Protein AF-0000000087550269 (afdb_homodimer)

Secondary structure (DSSP, 8-state):
--SHHHHHHHHHHHHHT-SSHHHHHHHHHHHEEEEEEEE-SS-EE---TTTIIIIIHHHHHHHHHH-TT-EEEEEEEEEETTTTEEEEEEEEEEE-SSHHHHHHT-EEEEEEEEEEEEEE-TTS-EEEEEEEEE--HHHHHHHHSTTTHHHHHHHHHHHHHHHHHHHHHHHHTTTTTPPPPPP-/--SHHHHHHHHHHHHHT-SSHHHHHHHHHHHEEEEEEEE-SS-EE---TTTIIIIIHHHHHHHHHH-TT-EEEEEEEEEETTTTEEEEEEEEEEE-SSHHHHHHT-EEEEEEEEEEEEEE-TTS-EEEEEEEEE--HHHHHHHHSTTTHHHHHHHHHHHHHHHHHHHHHHHHTTTTTPPPPPP-

InterPro domains:
  IPR057514 SigF-like, NTF2-like domain [PF24840] (1-176)

Foldseek 3Di:
DLDCQVCVVVLVCQQQQNPDLVSNLVSLVVAADQQAWEADPVDIFHGDNRSSPVPVSVVSVVNCQFFVPKDKDWDDWDADPVQGKIKTWMKIAGAGPDPVCRVPAGGDIFIKIKIFGWDQDPVRDIHGRYIYIDGDPLRVVCNVPPDCSSVVVVVVVVVVVVVVVVVVVVVVVVVPPDDDDPDD/DLDCQVCVVVLVCQQQQNPDLVSNLVSLPVAADQQAWEADPVDIFHGDNRSSPVPVSVVSVVNCQFFVPKDKDWDDWDADPVQGKIKTWMKIAGAGPDPVCRVPAGGDIFIKIKIFGWDQDPVRDIHGRYIYIDGDPLRVVCNVPPDCSSVVVVVVVVVVVVVVVVVVVVVVVVVPPDDDDPDD

Organism: Malassezia restricta (strain ATCC 96810 / NBRC 103918 / CBS 7877) (NCBI:txid425264)

pLDDT: mean 92.45, std 9.75, range [42.5, 98.81]

Sequence (368 aa):
MEDPLAEIKGVVEGLVRAKDADAQRDVLQRYFLQGASFDHPMCCVTRTRNSRDAGLLQVYQFLRSVFMDTEIEIHSVAINEEKDHLYVEATQHLRSYIPFVRKYIYDRYARLLVVLFLQKMEDGKYYVKRQQDLYSIQEEAETLLPGGVDDYVVMIKAFVLYLLMLYVAFFQLFGIWRPRKPCPMEDPLAEIKGVVEGLVRAKDADAQRDVLQRYFLQGASFDHPMCCVTRTRNSRDAGLLQVYQFLRSVFMDTEIEIHSVAINEEKDHLYVEATQHLRSYIPFVRKYIYDRYARLLVVLFLQKMEDGKYYVKRQQDLYSIQEEAETLLPGGVDDYVVMIKAFVLYLLMLYVAFFQLFGIWRPRKPCP

Structure (mmCIF, N/CA/C/O backbone):
data_AF-0000000087550269-model_v1
#
loop_
_entity.id
_entity.type
_entity.pdbx_description
1 polymer 'SigF-like NTF2-like domain-containing protein'
#
loop_
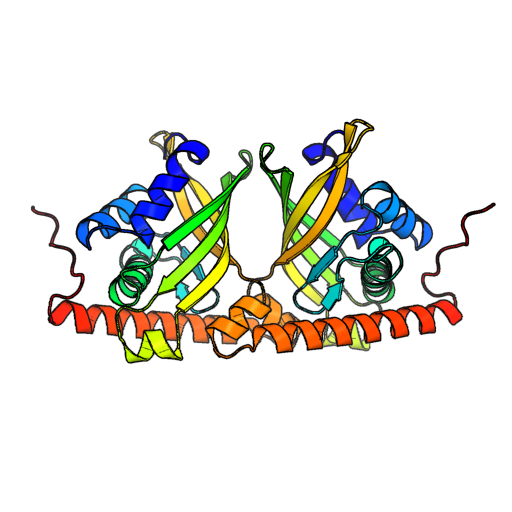_atom_site.group_PDB
_atom_site.id
_atom_site.type_symbol
_atom_site.label_atom_id
_atom_site.label_alt_id
_atom_site.label_comp_id
_atom_site.label_asym_id
_atom_site.label_entity_id
_atom_site.label_seq_id
_atom_site.pdbx_PDB_ins_code
_atom_site.Cartn_x
_atom_site.Cartn_y
_atom_site.Cartn_z
_atom_site.occupancy
_atom_site.B_iso_or_equiv
_atom_site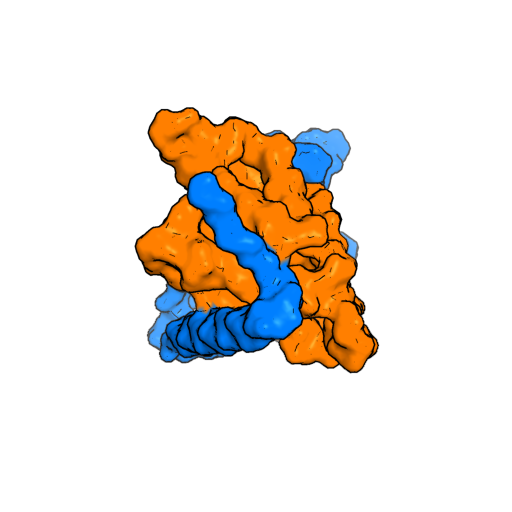.auth_seq_id
_atom_site.auth_comp_id
_atom_site.auth_asym_id
_atom_site.auth_atom_id
_atom_site.pdbx_PDB_model_num
ATOM 1 N N . MET A 1 1 ? 16.547 -15.305 -7.941 1 96.75 1 MET A N 1
ATOM 2 C CA . MET A 1 1 ? 17 -14.227 -8.812 1 96.75 1 MET A CA 1
ATOM 3 C C . MET A 1 1 ? 18.469 -13.883 -8.523 1 96.75 1 MET A C 1
ATOM 5 O O . MET A 1 1 ? 18.859 -13.773 -7.359 1 96.75 1 MET A O 1
ATOM 9 N N . GLU A 1 2 ? 19.219 -13.68 -9.5 1 96 2 GLU A N 1
ATOM 10 C CA . GLU A 1 2 ? 20.578 -13.164 -9.344 1 96 2 GLU A CA 1
ATOM 11 C C . GLU A 1 2 ? 20.562 -11.641 -9.195 1 96 2 GLU A C 1
ATOM 13 O O . GLU A 1 2 ? 21.281 -11.102 -8.344 1 96 2 GLU A O 1
ATOM 18 N N . ASP A 1 3 ? 19.812 -11.031 -9.992 1 96.75 3 ASP A N 1
ATOM 19 C CA . ASP A 1 3 ? 19.578 -9.594 -9.977 1 96.75 3 ASP A CA 1
ATOM 20 C C . ASP A 1 3 ? 18.078 -9.273 -9.938 1 96.75 3 ASP A C 1
ATOM 22 O O . ASP A 1 3 ? 17.453 -9.07 -10.977 1 96.75 3 ASP A O 1
ATOM 26 N N . PRO A 1 4 ? 17.625 -9.117 -8.719 1 97.12 4 PRO A N 1
ATOM 27 C CA . PRO A 1 4 ? 16.172 -8.93 -8.562 1 97.12 4 PRO A CA 1
ATOM 28 C C . PRO A 1 4 ? 15.648 -7.758 -9.383 1 97.12 4 PRO A C 1
ATOM 30 O O . PRO A 1 4 ? 14.578 -7.863 -9.992 1 97.12 4 PRO A O 1
ATOM 33 N N . LEU A 1 5 ? 16.312 -6.645 -9.453 1 96.25 5 LEU A N 1
ATOM 34 C CA . LEU A 1 5 ? 15.844 -5.469 -10.18 1 96.25 5 LEU A CA 1
ATOM 35 C C . LEU A 1 5 ? 15.711 -5.766 -11.664 1 96.25 5 LEU A C 1
ATOM 37 O O . LEU A 1 5 ? 14.75 -5.324 -12.312 1 96.25 5 LEU A O 1
ATOM 41 N N . ALA A 1 6 ? 16.547 -6.523 -12.195 1 96.19 6 ALA A N 1
ATOM 42 C CA . ALA A 1 6 ? 16.562 -6.805 -13.625 1 96.19 6 ALA A CA 1
ATOM 43 C C . ALA A 1 6 ? 15.578 -7.914 -13.984 1 96.19 6 ALA A C 1
ATOM 45 O O . ALA A 1 6 ? 15.008 -7.914 -15.078 1 96.19 6 ALA A O 1
ATOM 46 N N . GLU A 1 7 ? 15.32 -8.797 -13.062 1 97.94 7 GLU A N 1
ATOM 47 C CA . GLU A 1 7 ? 14.594 -10.016 -13.391 1 97.94 7 GLU A CA 1
ATOM 48 C C . GLU A 1 7 ? 13.125 -9.922 -12.984 1 97.94 7 GLU A C 1
ATOM 50 O O . GLU A 1 7 ? 12.289 -10.68 -13.469 1 97.94 7 GLU A O 1
ATOM 55 N N . ILE A 1 8 ? 12.812 -8.969 -12.125 1 98.25 8 ILE A N 1
ATOM 56 C CA . ILE A 1 8 ? 11.508 -8.992 -11.477 1 98.25 8 ILE A CA 1
ATOM 57 C C . ILE A 1 8 ? 10.414 -8.781 -12.523 1 98.25 8 ILE A C 1
ATOM 59 O O . ILE A 1 8 ? 9.32 -9.336 -12.406 1 98.25 8 ILE A O 1
ATOM 63 N N . LYS A 1 9 ? 10.664 -7.961 -13.516 1 97.69 9 LYS A N 1
ATOM 64 C CA . LYS A 1 9 ? 9.641 -7.742 -14.539 1 97.69 9 LYS A CA 1
ATOM 65 C C . LYS A 1 9 ? 9.258 -9.047 -15.219 1 97.69 9 LYS A C 1
ATOM 67 O O . LYS A 1 9 ? 8.07 -9.328 -15.414 1 97.69 9 LYS A O 1
ATOM 72 N N . GLY A 1 10 ? 10.227 -9.82 -15.578 1 97.69 10 GLY A N 1
ATOM 73 C CA . GLY A 1 10 ? 9.969 -11.125 -16.172 1 97.69 10 GLY A CA 1
ATOM 74 C C . GLY A 1 10 ? 9.234 -12.07 -15.242 1 97.69 10 GLY A C 1
ATOM 75 O O . GLY A 1 10 ? 8.359 -12.82 -15.68 1 97.69 10 GLY A O 1
ATOM 76 N N . VAL A 1 11 ? 9.586 -12.031 -13.961 1 98.31 11 VAL A N 1
ATOM 77 C CA . VAL A 1 11 ? 8.945 -12.883 -12.969 1 98.31 11 VAL A CA 1
ATOM 78 C C . VAL A 1 11 ? 7.461 -12.531 -12.867 1 98.31 11 VAL A C 1
ATOM 80 O O . VAL A 1 11 ? 6.605 -13.414 -12.883 1 98.31 11 VAL A O 1
ATOM 83 N N . VAL A 1 12 ? 7.184 -11.227 -12.758 1 98 12 VAL A N 1
ATOM 84 C CA . VAL A 1 12 ? 5.809 -10.758 -12.648 1 98 12 VAL A CA 1
ATOM 85 C C . VAL A 1 12 ? 5.012 -11.188 -13.883 1 98 12 VAL A C 1
ATOM 87 O O . VAL A 1 12 ? 3.918 -11.742 -13.758 1 98 12 VAL A O 1
ATOM 90 N N . GLU A 1 13 ? 5.543 -10.984 -15.039 1 96.75 13 GLU A N 1
ATOM 91 C CA . GLU A 1 13 ? 4.855 -11.352 -16.281 1 96.75 13 GLU A CA 1
ATOM 92 C C . GLU A 1 13 ? 4.672 -12.867 -16.375 1 96.75 13 GLU A C 1
ATOM 94 O O . GLU A 1 13 ? 3.641 -13.344 -16.844 1 96.75 13 GLU A O 1
ATOM 99 N N . GLY A 1 14 ? 5.668 -13.594 -15.953 1 97 14 GLY A N 1
ATOM 100 C CA . GLY A 1 14 ? 5.609 -15.047 -15.992 1 97 14 GLY A CA 1
ATOM 101 C C . GLY A 1 14 ? 4.543 -15.625 -15.078 1 97 14 GLY A C 1
ATOM 102 O O . GLY A 1 14 ? 4.09 -16.75 -15.289 1 97 14 GLY A O 1
ATOM 103 N N . LEU A 1 15 ? 4.148 -14.867 -14.07 1 97.31 15 LEU A N 1
ATOM 104 C CA . LEU A 1 15 ? 3.119 -15.336 -13.148 1 97.31 15 LEU A CA 1
ATOM 105 C C . LEU A 1 15 ? 1.739 -14.852 -13.586 1 97.31 15 LEU A C 1
ATOM 107 O O . LEU A 1 15 ? 0.796 -15.641 -13.656 1 97.31 15 LEU A O 1
ATOM 111 N N . VAL A 1 16 ? 1.616 -13.586 -13.938 1 95.94 16 VAL A N 1
ATOM 112 C CA . VAL A 1 16 ? 0.316 -12.961 -14.141 1 95.94 16 VAL A CA 1
ATOM 113 C C . VAL A 1 16 ? -0.11 -13.109 -15.602 1 95.94 16 VAL A C 1
ATOM 115 O O . VAL A 1 16 ? -1.304 -13.086 -15.914 1 95.94 16 VAL A O 1
ATOM 118 N N . ARG A 1 17 ? 0.869 -13.242 -16.516 1 95.31 17 ARG A N 1
ATOM 119 C CA . ARG A 1 17 ? 0.579 -13.43 -17.938 1 95.31 17 ARG A CA 1
ATOM 120 C C . ARG A 1 17 ? 1.162 -14.742 -18.453 1 95.31 17 ARG A C 1
ATOM 122 O O . ARG A 1 17 ? 1.621 -14.82 -19.594 1 95.31 17 ARG A O 1
ATOM 129 N N . ALA A 1 18 ? 1.163 -15.68 -17.578 1 95.44 18 ALA A N 1
ATOM 130 C CA . ALA A 1 18 ? 1.728 -16.984 -17.938 1 95.44 18 ALA A CA 1
ATOM 131 C C . ALA A 1 18 ? 1.048 -17.562 -19.172 1 95.44 18 ALA A C 1
ATOM 133 O O . ALA A 1 18 ? -0.167 -17.422 -19.328 1 95.44 18 ALA A O 1
ATOM 134 N N . LYS A 1 19 ? 1.825 -18.234 -20.016 1 93.44 19 LYS A N 1
ATOM 135 C CA . LYS A 1 19 ? 1.309 -18.797 -21.266 1 93.44 19 LYS A CA 1
ATOM 136 C C . LYS A 1 19 ? 0.46 -20.031 -20.984 1 93.44 19 LYS A C 1
ATOM 138 O O . LYS A 1 19 ? -0.505 -20.312 -21.703 1 93.44 19 LYS A O 1
ATOM 143 N N . ASP A 1 20 ? 0.902 -20.797 -20.016 1 94.69 20 ASP A N 1
ATOM 144 C CA . ASP A 1 20 ? 0.144 -21.969 -19.609 1 94.69 20 ASP A CA 1
ATOM 145 C C . ASP A 1 20 ? 0.395 -22.312 -18.141 1 94.69 20 ASP A C 1
ATOM 147 O O . ASP A 1 20 ? 1.186 -21.641 -17.469 1 94.69 20 ASP A O 1
ATOM 151 N N . ALA A 1 21 ? -0.292 -23.312 -17.688 1 95.94 21 ALA A N 1
ATOM 152 C CA . ALA A 1 21 ? -0.274 -23.672 -16.266 1 95.94 21 ALA A CA 1
ATOM 153 C C . ALA A 1 21 ? 1.109 -24.141 -15.836 1 95.94 21 ALA A C 1
ATOM 155 O O . ALA A 1 21 ? 1.557 -23.859 -14.727 1 95.94 21 ALA A O 1
ATOM 156 N N . ASP A 1 22 ? 1.791 -24.859 -16.656 1 97.25 22 ASP A N 1
ATOM 157 C CA . ASP A 1 22 ? 3.123 -25.375 -16.344 1 97.25 22 ASP A CA 1
ATOM 158 C C . ASP A 1 22 ? 4.125 -24.234 -16.203 1 97.25 22 ASP A C 1
ATOM 160 O O . ASP A 1 22 ? 4.922 -24.219 -15.258 1 97.25 22 ASP A O 1
ATOM 164 N N . ALA A 1 23 ? 4.027 -23.359 -17.141 1 97.19 23 ALA A N 1
ATOM 165 C CA . ALA A 1 23 ? 4.941 -22.219 -17.109 1 97.19 23 ALA A CA 1
ATOM 166 C C . ALA A 1 23 ? 4.742 -21.391 -15.844 1 97.19 23 ALA A C 1
ATOM 168 O O . ALA A 1 23 ? 5.711 -20.922 -15.242 1 97.19 23 ALA A O 1
ATOM 169 N N . GLN A 1 24 ? 3.518 -21.172 -15.477 1 97.75 24 GLN A N 1
ATOM 170 C CA . GLN A 1 24 ? 3.207 -20.406 -14.273 1 97.75 24 GLN A CA 1
ATOM 171 C C . GLN A 1 24 ? 3.787 -21.078 -13.031 1 97.75 24 GLN A C 1
ATOM 173 O O . GLN A 1 24 ? 4.445 -20.422 -12.219 1 97.75 24 GLN A O 1
ATOM 178 N N . ARG A 1 25 ? 3.531 -22.344 -12.922 1 97.88 25 ARG A N 1
ATOM 179 C CA . ARG A 1 25 ? 4.062 -23.125 -11.805 1 97.88 25 ARG A CA 1
ATOM 180 C C . ARG A 1 25 ? 5.586 -23.078 -11.766 1 97.88 25 ARG A C 1
ATOM 182 O O . ARG A 1 25 ? 6.176 -22.875 -10.703 1 97.88 25 ARG A O 1
ATOM 189 N N . ASP A 1 26 ? 6.176 -23.203 -12.891 1 98 26 ASP A N 1
ATOM 190 C CA . ASP A 1 26 ? 7.633 -23.25 -12.961 1 98 26 ASP A CA 1
ATOM 191 C C . ASP A 1 26 ? 8.242 -21.922 -12.516 1 98 26 ASP A C 1
ATOM 193 O O . ASP A 1 26 ? 9.266 -21.891 -11.836 1 98 26 ASP A O 1
ATOM 197 N N . VAL A 1 27 ? 7.641 -20.828 -12.961 1 98.38 27 VAL A N 1
ATOM 198 C CA . VAL A 1 27 ? 8.125 -19.516 -12.547 1 98.38 27 VAL A CA 1
ATOM 199 C C . VAL A 1 27 ? 7.996 -19.359 -11.039 1 98.38 27 VAL A C 1
ATOM 201 O O . VAL A 1 27 ? 8.93 -18.922 -10.367 1 98.38 27 VAL A O 1
ATOM 204 N N . LEU A 1 28 ? 6.852 -19.734 -10.492 1 98.62 28 LEU A N 1
ATOM 205 C CA . LEU A 1 28 ? 6.637 -19.625 -9.055 1 98.62 28 LEU A CA 1
ATOM 206 C C . LEU A 1 28 ? 7.66 -20.453 -8.289 1 98.62 28 LEU A C 1
ATOM 208 O O . LEU A 1 28 ? 8.266 -19.984 -7.324 1 98.62 28 LEU A O 1
ATOM 212 N N . GLN A 1 29 ? 7.902 -21.641 -8.727 1 98.06 29 GLN A N 1
ATOM 213 C CA . GLN A 1 29 ? 8.805 -22.547 -8.031 1 98.06 29 GLN A CA 1
ATOM 214 C C . GLN A 1 29 ? 10.258 -22.109 -8.188 1 98.06 29 GLN A C 1
ATOM 216 O O . GLN A 1 29 ? 11.086 -22.375 -7.312 1 98.06 29 GLN A O 1
ATOM 221 N N . ARG A 1 30 ? 10.508 -21.453 -9.219 1 98.12 30 ARG A N 1
ATOM 222 C CA . ARG A 1 30 ? 11.867 -21 -9.469 1 98.12 30 ARG A CA 1
ATOM 223 C C . ARG A 1 30 ? 12.211 -19.797 -8.594 1 98.12 30 ARG A C 1
ATOM 225 O O . ARG A 1 30 ? 13.352 -19.656 -8.148 1 98.12 30 ARG A O 1
ATOM 232 N N . TYR A 1 31 ? 11.211 -19 -8.258 1 98.75 31 TYR A N 1
ATOM 233 C CA . TYR A 1 31 ? 11.578 -17.688 -7.707 1 98.75 31 TYR A CA 1
ATOM 234 C C . TYR A 1 31 ? 11.023 -17.516 -6.297 1 98.75 31 TYR A C 1
ATOM 236 O O . TYR A 1 31 ? 11.414 -16.594 -5.578 1 98.75 31 TYR A O 1
ATOM 244 N N . PHE A 1 32 ? 10.164 -18.391 -5.848 1 98.81 32 PHE A N 1
ATOM 245 C CA . PHE A 1 32 ? 9.586 -18.297 -4.512 1 98.81 32 PHE A CA 1
ATOM 246 C C . PHE A 1 32 ? 10.078 -19.453 -3.633 1 98.81 32 PHE A C 1
ATOM 248 O O . PHE A 1 32 ? 10.289 -20.562 -4.117 1 98.81 32 PHE A O 1
ATOM 255 N N . LEU A 1 33 ? 10.227 -19.172 -2.361 1 98.69 33 LEU A N 1
ATOM 256 C CA . LEU A 1 33 ? 10.539 -20.219 -1.408 1 98.69 33 LEU A CA 1
ATOM 257 C C . LEU A 1 33 ? 9.352 -21.172 -1.237 1 98.69 33 LEU A C 1
ATOM 259 O O . LEU A 1 33 ? 8.203 -20.766 -1.428 1 98.69 33 LEU A O 1
ATOM 263 N N . GLN A 1 34 ? 9.641 -22.344 -0.778 1 98.38 34 GLN A N 1
ATOM 264 C CA . GLN A 1 34 ? 8.609 -23.359 -0.595 1 98.38 34 GLN A CA 1
ATOM 265 C C . GLN A 1 34 ? 7.586 -22.922 0.451 1 98.38 34 GLN A C 1
ATOM 267 O O . GLN A 1 34 ? 6.402 -23.25 0.34 1 98.38 34 GLN A O 1
ATOM 272 N N . GLY A 1 35 ? 8.039 -22.156 1.396 1 98.44 35 GLY A N 1
ATOM 273 C CA . GLY A 1 35 ? 7.152 -21.688 2.451 1 98.44 35 GLY A CA 1
ATOM 274 C C . GLY A 1 35 ? 6.742 -20.25 2.289 1 98.44 35 GLY A C 1
ATOM 275 O O . GLY A 1 35 ? 6.441 -19.562 3.275 1 98.44 35 GLY A O 1
ATOM 276 N N . ALA A 1 36 ? 6.688 -19.734 1.062 1 98.62 36 ALA A N 1
ATOM 277 C CA . ALA A 1 36 ? 6.379 -18.328 0.813 1 98.62 36 ALA A CA 1
ATOM 278 C C . ALA A 1 36 ? 4.961 -17.984 1.268 1 98.62 36 ALA A C 1
ATOM 280 O O . ALA A 1 36 ? 4.051 -18.797 1.137 1 98.62 36 ALA A O 1
ATOM 281 N N . SER A 1 37 ? 4.762 -16.812 1.812 1 98.62 37 SER A N 1
ATOM 282 C CA . SER A 1 37 ? 3.451 -16.328 2.232 1 98.62 37 SER A CA 1
ATOM 283 C C . SER A 1 37 ? 2.953 -15.219 1.316 1 98.62 37 SER A C 1
ATOM 285 O O . SER A 1 37 ? 3.713 -14.688 0.505 1 98.62 37 SER A O 1
ATOM 287 N N . PHE A 1 38 ? 1.733 -14.977 1.477 1 98.75 38 PHE A N 1
ATOM 288 C CA . PHE A 1 38 ? 1.063 -14.031 0.589 1 98.75 38 PHE A CA 1
ATOM 289 C C . PHE A 1 38 ? -0.034 -13.273 1.331 1 98.75 38 PHE A C 1
ATOM 291 O O . PHE A 1 38 ? -0.825 -13.875 2.059 1 98.75 38 PHE A O 1
ATOM 298 N N . ASP A 1 39 ? 0.032 -11.961 1.172 1 98.25 39 ASP A N 1
ATOM 299 C CA . ASP A 1 39 ? -0.985 -11.109 1.776 1 98.25 39 ASP A CA 1
ATOM 300 C C . ASP A 1 39 ? -1.619 -10.188 0.736 1 98.25 39 ASP A C 1
ATOM 302 O O . ASP A 1 39 ? -0.966 -9.273 0.228 1 98.25 39 ASP A O 1
ATOM 306 N N . HIS A 1 40 ? -2.793 -10.453 0.41 1 97.5 40 HIS A N 1
ATOM 307 C CA . HIS A 1 40 ? -3.633 -9.703 -0.517 1 97.5 40 HIS A CA 1
ATOM 308 C C . HIS A 1 40 ? -4.918 -9.234 0.158 1 97.5 40 HIS A C 1
ATOM 310 O O . HIS A 1 40 ? -5.363 -9.836 1.14 1 97.5 40 HIS A O 1
ATOM 316 N N . PRO A 1 41 ? -5.508 -8.141 -0.322 1 95.5 41 PRO A N 1
ATOM 317 C CA . PRO A 1 41 ? -6.75 -7.676 0.304 1 95.5 41 PRO A CA 1
ATOM 318 C C . PRO A 1 41 ? -7.848 -8.734 0.282 1 95.5 41 PRO A C 1
ATOM 320 O O . PRO A 1 41 ? -8.641 -8.828 1.223 1 95.5 41 PRO A O 1
ATOM 323 N N . MET A 1 42 ? -7.879 -9.617 -0.639 1 93.5 42 MET A N 1
ATOM 324 C CA . MET A 1 42 ? -8.992 -10.547 -0.801 1 93.5 42 MET A CA 1
ATOM 325 C C . MET A 1 42 ? -8.664 -11.898 -0.17 1 93.5 42 MET A C 1
ATOM 327 O O . MET A 1 42 ? -9.57 -12.648 0.209 1 93.5 42 MET A O 1
ATOM 331 N N . CYS A 1 43 ? -7.492 -12.234 -0.103 1 96.56 43 CYS A N 1
ATOM 332 C CA . CYS A 1 43 ? -7.09 -13.531 0.425 1 96.56 43 CYS A CA 1
ATOM 333 C C . CYS A 1 43 ? -5.684 -13.477 1.002 1 96.56 43 CYS A C 1
ATOM 335 O O . CYS A 1 43 ? -4.961 -12.492 0.797 1 96.56 43 CYS A O 1
ATOM 337 N N . CYS A 1 44 ? -5.367 -14.523 1.735 1 97.94 44 CYS A N 1
ATOM 338 C CA . CYS A 1 44 ? -4.027 -14.594 2.305 1 97.94 44 CYS A CA 1
ATOM 339 C C . CYS A 1 44 ? -3.553 -16.031 2.416 1 97.94 44 CYS A C 1
ATOM 341 O O . CYS A 1 44 ? -4.363 -16.953 2.596 1 97.94 44 CYS A O 1
ATOM 343 N N . VAL A 1 45 ? -2.309 -16.203 2.17 1 98.5 45 VAL A N 1
ATOM 344 C CA . VAL A 1 45 ? -1.636 -17.484 2.34 1 98.5 45 VAL A CA 1
ATOM 345 C C . VAL A 1 45 ? -0.643 -17.406 3.498 1 98.5 45 VAL A C 1
ATOM 347 O O . VAL A 1 45 ? 0.363 -16.688 3.41 1 98.5 45 VAL A O 1
ATOM 350 N N . THR A 1 46 ? -0.949 -18.094 4.574 1 97 46 THR A N 1
ATOM 351 C CA . THR A 1 46 ? -0.05 -18.125 5.723 1 97 46 THR A CA 1
ATOM 352 C C . THR A 1 46 ? 1.127 -19.062 5.461 1 97 46 THR A C 1
ATOM 354 O O . THR A 1 46 ? 0.979 -20.078 4.777 1 97 46 THR A O 1
ATOM 357 N N . ARG A 1 47 ? 2.205 -18.703 6.02 1 97.62 47 ARG A N 1
ATOM 358 C CA . ARG A 1 47 ? 3.416 -19.5 5.848 1 97.62 47 ARG A CA 1
ATOM 359 C C . ARG A 1 47 ? 3.242 -20.906 6.426 1 97.62 47 ARG A C 1
ATOM 361 O O . ARG A 1 47 ? 2.84 -21.062 7.582 1 97.62 47 ARG A O 1
ATOM 368 N N . THR A 1 48 ? 3.504 -21.812 5.684 1 97.12 48 THR A N 1
ATOM 369 C CA . THR A 1 48 ? 3.613 -23.203 6.078 1 97.12 48 THR A CA 1
ATOM 370 C C . THR A 1 48 ? 4.77 -23.891 5.352 1 97.12 48 THR A C 1
ATOM 372 O O . THR A 1 48 ? 5.547 -23.234 4.656 1 97.12 48 THR A O 1
ATOM 375 N N . ARG A 1 49 ? 4.898 -25.172 5.5 1 96.94 49 ARG A N 1
ATOM 376 C CA . ARG A 1 49 ? 5.996 -25.906 4.883 1 96.94 49 ARG A CA 1
ATOM 377 C C . ARG A 1 49 ? 5.891 -25.875 3.363 1 96.94 49 ARG A C 1
ATOM 379 O O . ARG A 1 49 ? 6.906 -25.844 2.666 1 96.94 49 ARG A O 1
ATOM 386 N N . ASN A 1 50 ? 4.68 -25.875 2.865 1 97.75 50 ASN A N 1
ATOM 387 C CA . ASN A 1 50 ? 4.492 -25.953 1.42 1 97.75 50 ASN A CA 1
ATOM 388 C C . ASN A 1 50 ? 3.457 -24.938 0.934 1 97.75 50 ASN A C 1
ATOM 390 O O . ASN A 1 50 ? 2.705 -25.219 -0.001 1 97.75 50 ASN A O 1
ATOM 394 N N . SER A 1 51 ? 3.41 -23.797 1.555 1 98.38 51 SER A N 1
ATOM 395 C CA . SER A 1 51 ? 2.385 -22.812 1.243 1 98.38 51 SER A CA 1
ATOM 396 C C . SER A 1 51 ? 2.531 -22.297 -0.184 1 98.38 51 SER A C 1
ATOM 398 O O . SER A 1 51 ? 1.547 -21.891 -0.811 1 98.38 51 SER A O 1
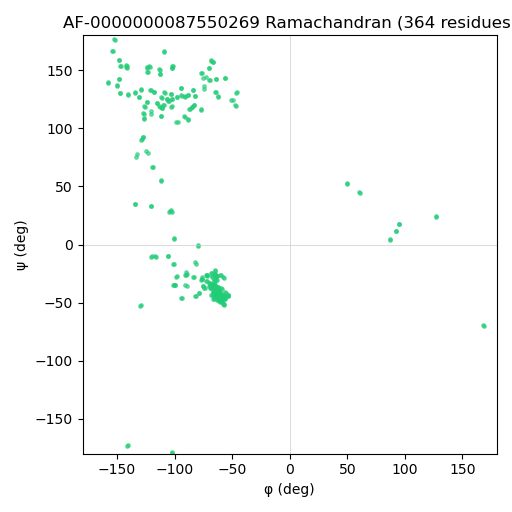ATOM 400 N N . ARG A 1 52 ? 3.74 -22.344 -0.69 1 98.5 52 ARG A N 1
ATOM 401 C CA . ARG A 1 52 ? 3.941 -21.922 -2.074 1 98.5 52 ARG A CA 1
ATOM 402 C C . ARG A 1 52 ? 3.082 -22.75 -3.025 1 98.5 52 ARG A C 1
ATOM 404 O O . ARG A 1 52 ? 2.33 -22.188 -3.83 1 98.5 52 ARG A O 1
ATOM 411 N N . ASP A 1 53 ? 3.172 -24.141 -2.869 1 97.31 53 ASP A N 1
ATOM 412 C CA . ASP A 1 53 ? 2.533 -25.031 -3.824 1 97.31 53 ASP A CA 1
ATOM 413 C C . ASP A 1 53 ? 1.102 -25.359 -3.404 1 97.31 53 ASP A C 1
ATOM 415 O O . ASP A 1 53 ? 0.266 -25.703 -4.242 1 97.31 53 ASP A O 1
ATOM 419 N N . ALA A 1 54 ? 0.87 -25.234 -2.117 1 96.25 54 ALA A N 1
ATOM 420 C CA . ALA A 1 54 ? -0.458 -25.516 -1.578 1 96.25 54 ALA A CA 1
ATOM 421 C C . ALA A 1 54 ? -1.126 -24.25 -1.065 1 96.25 54 ALA A C 1
ATOM 423 O O . ALA A 1 54 ? -1.596 -24.203 0.074 1 96.25 54 ALA A O 1
ATOM 424 N N . GLY A 1 55 ? -1.24 -23.25 -1.845 1 97.88 55 GLY A N 1
ATOM 425 C CA . GLY A 1 55 ? -1.864 -21.969 -1.521 1 97.88 55 GLY A CA 1
ATOM 426 C C . GLY A 1 55 ? -1.604 -20.906 -2.561 1 97.88 55 GLY A C 1
ATOM 427 O O . GLY A 1 55 ? -2.48 -20.578 -3.367 1 97.88 55 GLY A O 1
ATOM 428 N N . LEU A 1 56 ? -0.341 -20.5 -2.562 1 98.62 56 LEU A N 1
ATOM 429 C CA . LEU A 1 56 ? 0.048 -19.375 -3.42 1 98.62 56 LEU A CA 1
ATOM 430 C C . LEU A 1 56 ? -0.124 -19.734 -4.891 1 98.62 56 LEU A C 1
ATOM 432 O O . LEU A 1 56 ? -0.591 -18.922 -5.684 1 98.62 56 LEU A O 1
ATOM 436 N N . LEU A 1 57 ? 0.269 -20.891 -5.258 1 98.31 57 LEU A N 1
ATOM 437 C CA . LEU A 1 57 ? 0.119 -21.328 -6.641 1 98.31 57 LEU A CA 1
ATOM 438 C C . LEU A 1 57 ? -1.341 -21.266 -7.078 1 98.31 57 LEU A C 1
ATOM 440 O O . LEU A 1 57 ? -1.643 -20.812 -8.188 1 98.31 57 LEU A O 1
ATOM 444 N N . GLN A 1 58 ? -2.232 -21.719 -6.25 1 98 58 GLN A N 1
ATOM 445 C CA . GLN A 1 58 ? -3.648 -21.75 -6.598 1 98 58 GLN A CA 1
ATOM 446 C C . GLN A 1 58 ? -4.199 -20.328 -6.75 1 98 58 GLN A C 1
ATOM 448 O O . GLN A 1 58 ? -5.129 -20.094 -7.527 1 98 58 GLN A O 1
ATOM 453 N N . VAL A 1 59 ? -3.668 -19.391 -6.027 1 97.81 59 VAL A N 1
ATOM 454 C CA . VAL A 1 59 ? -4.07 -18 -6.199 1 97.81 59 VAL A CA 1
ATOM 455 C C . VAL A 1 59 ? -3.758 -17.531 -7.625 1 97.81 59 VAL A C 1
ATOM 457 O O . VAL A 1 59 ? -4.613 -16.969 -8.305 1 97.81 59 VAL A O 1
ATOM 460 N N . TYR A 1 60 ? -2.539 -17.844 -8.07 1 97.38 60 TYR A N 1
ATOM 461 C CA . TYR A 1 60 ? -2.143 -17.453 -9.422 1 97.38 60 TYR A CA 1
ATOM 462 C C . TYR A 1 60 ? -2.922 -18.234 -10.461 1 97.38 60 TYR A C 1
ATOM 464 O O . TYR A 1 60 ? -3.248 -17.719 -11.531 1 97.38 60 TYR A O 1
ATOM 472 N N . GLN A 1 61 ? -3.184 -19.469 -10.156 1 96.94 61 GLN A N 1
ATOM 473 C CA . GLN A 1 61 ? -3.961 -20.281 -11.086 1 96.94 61 GLN A CA 1
ATOM 474 C C . GLN A 1 61 ? -5.391 -19.75 -11.211 1 96.94 61 GLN A C 1
ATOM 476 O O . GLN A 1 61 ? -5.949 -19.734 -12.312 1 96.94 61 GLN A O 1
ATOM 481 N N . PHE A 1 62 ? -5.938 -19.406 -10.094 1 94.62 62 PHE A N 1
ATOM 482 C CA . PHE A 1 62 ? -7.254 -18.781 -10.125 1 94.62 62 PHE A CA 1
ATOM 483 C C . PHE A 1 62 ? -7.234 -17.516 -10.984 1 94.62 62 PHE A C 1
ATOM 485 O O . PHE A 1 62 ? -8.109 -17.328 -11.828 1 94.62 62 PHE A O 1
ATOM 492 N N . LEU A 1 63 ? -6.27 -16.703 -10.805 1 92.69 63 LEU A N 1
ATOM 493 C CA . LEU A 1 63 ? -6.141 -15.453 -11.562 1 92.69 63 LEU A CA 1
ATOM 494 C C . LEU A 1 63 ? -6.129 -15.727 -13.062 1 92.69 63 LEU A C 1
ATOM 496 O O . LEU A 1 63 ? -6.867 -15.094 -13.82 1 92.69 63 LEU A O 1
ATOM 500 N N . ARG A 1 64 ? -5.348 -16.688 -13.43 1 92.06 64 ARG A N 1
ATOM 501 C CA . ARG A 1 64 ? -5.184 -16.953 -14.852 1 92.06 64 ARG A CA 1
ATOM 502 C C . ARG A 1 64 ? -6.406 -17.656 -15.422 1 92.06 64 ARG A C 1
ATOM 504 O O . ARG A 1 64 ? -6.762 -17.453 -16.594 1 92.06 64 ARG A O 1
ATOM 511 N N . SER A 1 65 ? -7.008 -18.5 -14.664 1 89.94 65 SER A N 1
ATOM 512 C CA . SER A 1 65 ? -8.156 -19.25 -15.18 1 89.94 65 SER A CA 1
ATOM 513 C C . SER A 1 65 ? -9.375 -18.344 -15.328 1 89.94 65 SER A C 1
ATOM 515 O O . SER A 1 65 ? -10.203 -18.562 -16.219 1 89.94 65 SER A O 1
ATOM 517 N N . VAL A 1 66 ? -9.367 -17.328 -14.523 1 87.38 66 VAL A N 1
ATOM 518 C CA . VAL A 1 66 ? -10.539 -16.469 -14.547 1 87.38 66 VAL A CA 1
ATOM 519 C C . VAL A 1 66 ? -10.25 -15.234 -15.398 1 87.38 66 VAL A C 1
ATOM 521 O O . VAL A 1 66 ? -11.133 -14.742 -16.109 1 87.38 66 VAL A O 1
ATOM 524 N N . PHE A 1 67 ? -9.008 -14.742 -15.367 1 87.19 67 PHE A N 1
ATOM 525 C CA . PHE A 1 67 ? -8.641 -13.523 -16.062 1 87.19 67 PHE A CA 1
ATOM 526 C C . PHE A 1 67 ? -7.57 -13.797 -17.109 1 87.19 67 PHE A C 1
ATOM 528 O O . PHE A 1 67 ? -6.473 -13.242 -17.047 1 87.19 67 PHE A O 1
ATOM 535 N N . MET A 1 68 ? -7.766 -14.492 -18.156 1 77.94 68 MET A N 1
ATOM 536 C CA . MET A 1 68 ? -6.812 -15.016 -19.125 1 77.94 68 MET A CA 1
ATOM 537 C C . MET A 1 68 ? -6.164 -13.883 -19.922 1 77.94 68 MET A C 1
ATOM 539 O O . MET A 1 68 ? -5.008 -13.992 -20.328 1 77.94 68 MET A O 1
ATOM 543 N N . ASP A 1 69 ? -6.848 -12.844 -20.047 1 80.06 69 ASP A N 1
ATOM 544 C CA . ASP A 1 69 ? -6.312 -11.742 -20.828 1 80.06 69 ASP A CA 1
ATOM 545 C C . ASP A 1 69 ? -5.793 -10.625 -19.922 1 80.06 69 ASP A C 1
ATOM 547 O O . ASP A 1 69 ? -5.797 -9.453 -20.312 1 80.06 69 ASP A O 1
ATOM 551 N N . THR A 1 70 ? -5.363 -11.039 -18.812 1 84 70 THR A N 1
ATOM 552 C CA . THR A 1 70 ? -4.828 -10.062 -17.875 1 8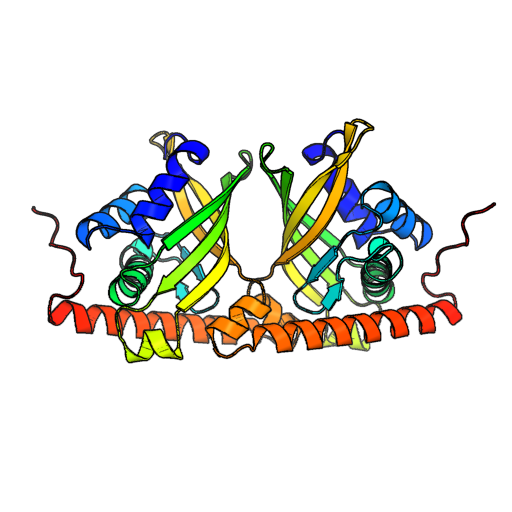4 70 THR A CA 1
ATOM 553 C C . THR A 1 70 ? -3.576 -9.398 -18.422 1 84 70 THR A C 1
ATOM 555 O O . THR A 1 70 ? -2.725 -10.062 -19.016 1 84 70 THR A O 1
ATOM 558 N N . GLU A 1 71 ? -3.523 -8.086 -18.359 1 90.44 71 GLU A N 1
ATOM 559 C CA . GLU A 1 71 ? -2.338 -7.297 -18.672 1 90.44 71 GLU A CA 1
ATOM 560 C C . GLU A 1 71 ? -1.781 -6.602 -17.438 1 90.44 71 GLU A C 1
ATOM 562 O O . GLU A 1 71 ? -2.508 -6.375 -16.469 1 90.44 71 GLU A O 1
ATOM 567 N N . ILE A 1 72 ? -0.443 -6.43 -17.516 1 95.19 72 ILE A N 1
ATOM 568 C CA . ILE A 1 72 ? 0.183 -5.746 -16.391 1 95.19 72 ILE A CA 1
ATOM 569 C C . ILE A 1 72 ? 1.265 -4.797 -16.891 1 95.19 72 ILE A C 1
ATOM 571 O O . ILE A 1 72 ? 2.02 -5.137 -17.812 1 95.19 72 ILE A O 1
ATOM 575 N N . GLU A 1 73 ? 1.182 -3.604 -16.453 1 96.88 73 GLU A N 1
ATOM 576 C CA . GLU A 1 73 ? 2.197 -2.594 -16.75 1 96.88 73 GLU A CA 1
ATOM 577 C C . GLU A 1 73 ? 2.953 -2.197 -15.477 1 96.88 73 GLU A C 1
ATOM 579 O O . GLU A 1 73 ? 2.352 -1.71 -14.516 1 96.88 73 GLU A O 1
ATOM 584 N N . ILE A 1 74 ? 4.219 -2.434 -15.492 1 97.44 74 ILE A N 1
ATOM 585 C CA . ILE A 1 74 ? 5.051 -2.068 -14.352 1 97.44 74 ILE A CA 1
ATOM 586 C C . ILE A 1 74 ? 5.543 -0.631 -14.508 1 97.44 74 ILE A C 1
ATOM 588 O O . ILE A 1 74 ? 6.121 -0.276 -15.539 1 97.44 74 ILE A O 1
ATOM 592 N N . HIS A 1 75 ? 5.359 0.205 -13.5 1 97.19 75 HIS A N 1
ATOM 593 C CA . HIS A 1 75 ? 5.676 1.627 -13.57 1 97.19 75 HIS A CA 1
ATOM 594 C C . HIS A 1 75 ? 7.008 1.927 -12.883 1 97.19 75 HIS A C 1
ATOM 596 O O . HIS A 1 75 ? 7.734 2.83 -13.305 1 97.19 75 HIS A O 1
ATOM 602 N N . SER A 1 76 ? 7.242 1.219 -11.875 1 97.69 76 SER A N 1
ATOM 603 C CA . SER A 1 76 ? 8.422 1.506 -11.07 1 97.69 76 SER A CA 1
ATOM 604 C C . SER A 1 76 ? 8.852 0.284 -10.266 1 97.69 76 SER A C 1
ATOM 606 O O . SER A 1 76 ? 8.016 -0.458 -9.758 1 97.69 76 SER A O 1
ATOM 608 N N . VAL A 1 77 ? 10.133 0.07 -10.195 1 98.12 77 VAL A N 1
ATOM 609 C CA . VAL A 1 77 ? 10.742 -0.958 -9.359 1 98.12 77 VAL A CA 1
ATOM 610 C C . VAL A 1 77 ? 11.859 -0.346 -8.516 1 98.12 77 VAL A C 1
ATOM 612 O O . VAL A 1 77 ? 12.648 0.466 -9.016 1 98.12 77 VAL A O 1
ATOM 615 N N . ALA A 1 78 ? 11.875 -0.647 -7.25 1 98.06 78 ALA A N 1
ATOM 616 C CA . ALA A 1 78 ? 12.93 -0.188 -6.348 1 98.06 78 ALA A CA 1
ATOM 617 C C . ALA A 1 78 ? 13.297 -1.272 -5.34 1 98.06 78 ALA A C 1
ATOM 619 O O . ALA A 1 78 ? 12.492 -2.158 -5.047 1 98.06 78 ALA A O 1
ATOM 620 N N . ILE A 1 79 ? 14.523 -1.229 -4.898 1 97.31 79 ILE A N 1
ATOM 621 C CA . ILE A 1 79 ? 14.969 -2.254 -3.963 1 97.31 79 ILE A CA 1
ATOM 622 C C . ILE A 1 79 ? 15.727 -1.604 -2.803 1 97.31 79 ILE A C 1
ATOM 624 O O . ILE A 1 79 ? 16.453 -0.626 -2.998 1 97.31 79 ILE A O 1
ATOM 628 N N . ASN A 1 80 ? 15.375 -1.959 -1.6 1 97.38 80 ASN A N 1
ATOM 629 C CA . ASN A 1 80 ? 16.25 -1.738 -0.45 1 97.38 80 ASN A CA 1
ATOM 630 C C . ASN A 1 80 ? 17.203 -2.908 -0.239 1 97.38 80 ASN A C 1
ATOM 632 O O . ASN A 1 80 ? 16.812 -3.955 0.277 1 97.38 80 ASN A O 1
ATOM 636 N N . GLU A 1 81 ? 18.406 -2.74 -0.516 1 93.56 81 GLU A N 1
ATOM 637 C CA . GLU A 1 81 ? 19.375 -3.822 -0.516 1 93.56 81 GLU A CA 1
ATOM 638 C C . GLU A 1 81 ? 19.703 -4.273 0.905 1 93.56 81 GLU A C 1
ATOM 640 O O . GLU A 1 81 ? 20.016 -5.441 1.136 1 93.56 81 GLU A O 1
ATOM 645 N N . GLU A 1 82 ? 19.641 -3.361 1.824 1 94.75 82 GLU A N 1
ATOM 646 C CA . GLU A 1 82 ? 19.969 -3.691 3.209 1 94.75 82 GLU A CA 1
ATOM 647 C C . GLU A 1 82 ? 18.922 -4.625 3.812 1 94.75 82 GLU A C 1
ATOM 649 O O . GLU A 1 82 ? 19.25 -5.543 4.562 1 94.75 82 GLU A O 1
ATOM 654 N N . LYS A 1 83 ? 17.672 -4.41 3.396 1 95.31 83 LYS A N 1
ATOM 655 C CA . LYS A 1 83 ? 16.578 -5.148 4.016 1 95.31 83 LYS A CA 1
ATOM 656 C C . LYS A 1 83 ? 16.047 -6.238 3.086 1 95.31 83 LYS A C 1
ATOM 658 O O . LYS A 1 83 ? 15.273 -7.098 3.504 1 95.31 83 LYS A O 1
ATOM 663 N N . ASP A 1 84 ? 16.453 -6.262 1.855 1 95.94 84 ASP A N 1
ATOM 664 C CA . ASP A 1 84 ? 16 -7.191 0.821 1 95.94 84 ASP A CA 1
ATOM 665 C C . ASP A 1 84 ? 14.5 -7.07 0.581 1 95.94 84 ASP A C 1
ATOM 667 O O . ASP A 1 84 ? 13.781 -8.07 0.567 1 95.94 84 ASP A O 1
ATOM 671 N N . HIS A 1 85 ? 14.031 -5.852 0.488 1 97.88 85 HIS A N 1
ATOM 672 C CA . HIS A 1 85 ? 12.664 -5.527 0.108 1 97.88 85 HIS A CA 1
ATOM 673 C C . HIS A 1 85 ? 12.602 -4.969 -1.308 1 97.88 85 HIS A C 1
ATOM 675 O O . HIS A 1 85 ? 13.359 -4.055 -1.652 1 97.88 85 HIS A O 1
ATOM 681 N N . LEU A 1 86 ? 11.82 -5.582 -2.062 1 98.56 86 LEU A N 1
ATOM 682 C CA . LEU A 1 86 ? 11.602 -5.109 -3.426 1 98.56 86 LEU A CA 1
ATOM 683 C C . LEU A 1 86 ? 10.203 -4.516 -3.58 1 98.56 86 LEU A C 1
ATOM 685 O O . LEU A 1 86 ? 9.219 -5.102 -3.121 1 98.56 86 LEU A O 1
ATOM 689 N N . TYR A 1 87 ? 10.125 -3.307 -4.168 1 98.69 87 TYR A N 1
ATOM 690 C CA . TYR A 1 87 ? 8.867 -2.596 -4.391 1 98.69 87 TYR A CA 1
ATOM 691 C C . TYR A 1 87 ? 8.547 -2.514 -5.879 1 98.69 87 TYR A C 1
ATOM 693 O O . TYR A 1 87 ? 9.359 -2.029 -6.672 1 98.69 87 TYR A O 1
ATOM 701 N N . VAL A 1 88 ? 7.309 -2.961 -6.203 1 98.62 88 VAL A N 1
ATOM 702 C CA . VAL A 1 88 ? 6.887 -2.963 -7.598 1 98.62 88 VAL A CA 1
ATOM 703 C C . VAL A 1 88 ? 5.551 -2.234 -7.734 1 98.62 88 VAL A C 1
ATOM 705 O O . VAL A 1 88 ? 4.527 -2.705 -7.234 1 98.62 88 VAL A O 1
ATOM 708 N N . GLU A 1 89 ? 5.574 -1.127 -8.391 1 98.31 89 GLU A N 1
ATOM 709 C CA . GLU A 1 89 ? 4.34 -0.427 -8.734 1 98.31 89 GLU A CA 1
ATOM 710 C C . GLU A 1 89 ? 3.822 -0.862 -10.102 1 98.31 89 GLU A C 1
ATOM 712 O O . GLU A 1 89 ? 4.555 -0.806 -11.094 1 98.31 89 GLU A O 1
ATOM 717 N N . ALA A 1 90 ? 2.568 -1.248 -10.125 1 97.81 90 ALA A N 1
ATOM 718 C CA . ALA A 1 90 ? 2.037 -1.753 -11.391 1 97.81 90 ALA A CA 1
ATOM 719 C C . ALA A 1 90 ? 0.552 -1.434 -11.531 1 97.81 90 ALA A C 1
ATOM 721 O O . ALA A 1 90 ? -0.104 -1.066 -10.555 1 97.81 90 ALA A O 1
ATOM 722 N N . THR A 1 91 ? 0.093 -1.445 -12.75 1 96.31 91 THR A N 1
ATOM 723 C CA . THR A 1 91 ? -1.327 -1.415 -13.078 1 96.31 91 THR A CA 1
ATOM 724 C C . THR A 1 91 ? -1.749 -2.707 -13.773 1 96.31 91 THR A C 1
ATOM 726 O O . THR A 1 91 ? -1.146 -3.105 -14.773 1 96.31 91 THR A O 1
ATOM 729 N N . GLN A 1 92 ? -2.66 -3.311 -13.172 1 92.94 92 GLN A N 1
ATOM 730 C CA . GLN A 1 92 ? -3.182 -4.551 -13.734 1 92.94 92 GLN A CA 1
ATOM 731 C C . GLN A 1 92 ? -4.535 -4.328 -14.406 1 92.94 92 GLN A C 1
ATOM 733 O O . GLN A 1 92 ? -5.383 -3.611 -13.875 1 92.94 92 GLN A O 1
ATOM 738 N N . HIS A 1 93 ? -4.641 -4.777 -15.586 1 90.88 93 HIS A N 1
ATOM 739 C CA . HIS A 1 93 ? -5.922 -4.805 -16.281 1 90.88 93 HIS A CA 1
ATOM 740 C C . HIS A 1 93 ? -6.57 -6.18 -16.203 1 90.88 93 HIS A C 1
ATOM 742 O O . HIS A 1 93 ? -6.168 -7.105 -16.922 1 90.88 93 HIS A O 1
ATOM 748 N N . LEU A 1 94 ? -7.539 -6.273 -15.414 1 84.62 94 LEU A N 1
ATOM 749 C CA . LEU A 1 94 ? -8.227 -7.547 -15.211 1 84.62 94 LEU A CA 1
ATOM 750 C C . LEU A 1 94 ? -9.398 -7.684 -16.172 1 84.62 94 LEU A C 1
ATOM 752 O O . LEU A 1 94 ? -10.383 -6.945 -16.078 1 84.62 94 LEU A O 1
ATOM 756 N N . ARG A 1 95 ? -9.273 -8.586 -17.125 1 82.94 95 ARG A N 1
ATOM 757 C CA . ARG A 1 95 ? -10.336 -8.859 -18.094 1 82.94 95 ARG A CA 1
ATOM 758 C C . ARG A 1 95 ? -10.789 -10.32 -18.016 1 82.94 95 ARG A C 1
ATOM 760 O O . ARG A 1 95 ? -10.023 -11.227 -18.359 1 82.94 95 ARG A O 1
ATOM 767 N N . SER A 1 96 ? -11.93 -10.5 -17.594 1 81.38 96 SER A N 1
ATOM 768 C CA . SER A 1 96 ? -12.438 -11.859 -17.453 1 81.38 96 SER A CA 1
ATOM 769 C C . SER A 1 96 ? -12.75 -12.484 -18.812 1 81.38 96 SER A C 1
ATOM 771 O O . SER A 1 96 ? -13.203 -11.797 -19.719 1 81.38 96 SER A O 1
ATOM 773 N N . TYR A 1 97 ? -12.5 -13.719 -18.906 1 77.56 97 TYR A N 1
ATOM 774 C CA . TYR A 1 97 ? -12.859 -14.469 -20.109 1 77.56 97 TYR A CA 1
ATOM 775 C C . TYR A 1 97 ? -14.32 -14.898 -20.078 1 77.56 97 TYR A C 1
ATOM 777 O O . TYR A 1 97 ? -14.891 -15.258 -21.109 1 77.56 97 TYR A O 1
ATOM 785 N N . ILE A 1 98 ? -14.867 -14.789 -18.828 1 76.75 98 ILE A N 1
ATOM 786 C CA . ILE A 1 98 ? -16.281 -15.109 -18.672 1 76.75 98 ILE A CA 1
ATOM 787 C C . ILE A 1 98 ? -17.125 -13.883 -19 1 76.75 98 ILE A C 1
ATOM 789 O O . ILE A 1 98 ? -17.016 -12.852 -18.328 1 76.75 98 ILE A O 1
ATOM 793 N N . PRO A 1 99 ? -17.938 -14.062 -20.016 1 76.19 99 PRO A N 1
ATOM 794 C CA . PRO A 1 99 ? -18.625 -12.898 -20.547 1 76.19 99 PRO A CA 1
ATOM 795 C C . PRO A 1 99 ? -19.391 -12.125 -19.484 1 76.19 99 PRO A C 1
ATOM 797 O O . PRO A 1 99 ? -19.328 -10.891 -19.422 1 76.19 99 PRO A O 1
ATOM 800 N N . PHE A 1 100 ? -20.078 -12.859 -18.641 1 72.12 100 PHE A N 1
ATOM 801 C CA . PHE A 1 100 ? -20.875 -12.195 -17.609 1 72.12 100 PHE A CA 1
ATOM 802 C C . PHE A 1 100 ? -19.984 -11.469 -16.609 1 72.12 100 PHE A C 1
ATOM 804 O O . PHE A 1 100 ? -20.266 -10.336 -16.234 1 72.12 100 PHE A O 1
ATOM 811 N N . VAL A 1 101 ? -18.938 -12.055 -16.25 1 70.62 101 VAL A N 1
ATOM 812 C CA . VAL A 1 101 ? -18 -11.469 -15.289 1 70.62 101 VAL A CA 1
ATOM 813 C C . VAL A 1 101 ? -17.297 -10.273 -15.93 1 70.62 101 VAL A C 1
ATOM 815 O O . VAL A 1 101 ? -17.109 -9.234 -15.281 1 70.62 101 VAL A O 1
ATOM 818 N N . ARG A 1 102 ? -17 -10.375 -17.188 1 72.12 102 ARG A N 1
ATOM 819 C CA . ARG A 1 102 ? -16.312 -9.32 -17.922 1 72.12 102 ARG A CA 1
ATOM 820 C C . ARG A 1 102 ? -17.172 -8.062 -18.031 1 72.12 102 ARG A C 1
ATOM 822 O O . ARG A 1 102 ? -16.672 -6.953 -17.812 1 72.12 102 ARG A O 1
ATOM 829 N N . LYS A 1 103 ? -18.328 -8.32 -18.375 1 66.12 103 LYS A N 1
ATOM 830 C CA . LYS A 1 103 ? -19.219 -7.203 -18.656 1 66.12 103 LYS A CA 1
ATOM 831 C C . LYS A 1 103 ? -19.578 -6.453 -17.375 1 66.12 103 LYS A C 1
ATOM 833 O O . LYS A 1 103 ? -19.641 -5.219 -17.375 1 66.12 103 LYS A O 1
ATOM 838 N N . TYR A 1 104 ? -19.641 -7.195 -16.422 1 62.22 104 TYR A N 1
ATOM 839 C CA . TYR A 1 104 ? -20.281 -6.543 -15.297 1 62.22 104 TYR A CA 1
ATOM 840 C C . TYR A 1 104 ? -19.328 -6.395 -14.117 1 62.22 104 TYR A C 1
ATOM 842 O O . TYR A 1 104 ? -19.547 -5.562 -13.234 1 62.22 104 TYR A O 1
ATOM 850 N N . ILE A 1 105 ? -18.234 -7.094 -14.312 1 63.03 105 ILE A N 1
ATOM 851 C CA . ILE A 1 105 ? -17.516 -7.16 -13.047 1 63.03 105 ILE A CA 1
ATOM 852 C C . ILE A 1 105 ? -16.062 -6.738 -13.25 1 63.03 105 ILE A C 1
ATOM 854 O O . ILE A 1 105 ? -15.586 -5.797 -12.609 1 63.03 105 ILE A O 1
ATOM 858 N N . TYR A 1 106 ? -15.5 -7.336 -14.141 1 67.12 106 TYR A N 1
ATOM 859 C CA . TYR A 1 106 ? -14.062 -7.133 -14.031 1 67.12 106 TYR A CA 1
ATOM 860 C C . TYR A 1 106 ? -13.453 -6.781 -15.383 1 67.12 106 TYR A C 1
ATOM 862 O O . TYR A 1 106 ? -12.969 -7.656 -16.094 1 67.12 106 TYR A O 1
ATOM 870 N N . ASP A 1 107 ? -13.617 -5.633 -15.836 1 77.69 107 ASP A N 1
ATOM 871 C CA . ASP A 1 107 ? -12.844 -4.91 -16.844 1 77.69 107 ASP A CA 1
ATOM 872 C C . ASP A 1 107 ? -12.32 -3.586 -16.281 1 77.69 107 ASP A C 1
ATOM 874 O O . ASP A 1 107 ? -12.93 -2.535 -16.5 1 77.69 107 ASP A O 1
ATOM 878 N N . ARG A 1 108 ? -11.305 -3.799 -15.57 1 82.5 108 ARG A N 1
ATOM 879 C CA . ARG A 1 108 ? -10.875 -2.598 -14.859 1 82.5 108 ARG A CA 1
ATOM 880 C C . ARG A 1 108 ? -9.359 -2.572 -14.695 1 82.5 108 ARG A C 1
ATOM 882 O O . ARG A 1 108 ? -8.719 -3.625 -14.633 1 82.5 108 ARG A O 1
ATOM 889 N N . TYR A 1 109 ? -8.945 -1.382 -14.594 1 88.25 109 TYR A N 1
ATOM 890 C CA . TYR A 1 109 ? -7.551 -1.122 -14.25 1 88.25 109 TYR A CA 1
ATOM 891 C C . TYR A 1 109 ? -7.391 -0.928 -12.742 1 88.25 109 TYR A C 1
ATOM 893 O O . TYR A 1 109 ? -8.172 -0.21 -12.117 1 88.25 109 TYR A O 1
ATOM 901 N N . ALA A 1 110 ? -6.492 -1.679 -12.266 1 89.12 110 ALA A N 1
ATOM 902 C CA . ALA A 1 110 ? -6.227 -1.56 -10.828 1 89.12 110 ALA A CA 1
ATOM 903 C C . ALA A 1 110 ? -4.746 -1.289 -10.57 1 89.12 110 ALA A C 1
ATOM 905 O O . ALA A 1 110 ? -3.889 -2.09 -10.945 1 89.12 110 ALA A O 1
ATOM 906 N N . ARG A 1 111 ? -4.508 -0.15 -9.969 1 94.12 111 ARG A N 1
ATOM 907 C CA . ARG A 1 111 ? -3.139 0.158 -9.57 1 94.12 111 ARG A CA 1
ATOM 908 C C . ARG A 1 111 ? -2.807 -0.477 -8.219 1 94.12 111 ARG A C 1
ATOM 910 O O . ARG A 1 111 ? -3.627 -0.456 -7.301 1 94.12 111 ARG A O 1
ATOM 917 N N . LEU A 1 112 ? -1.636 -1.134 -8.164 1 96.5 112 LEU A N 1
ATOM 918 C CA . LEU A 1 112 ? -1.251 -1.778 -6.914 1 96.5 112 LEU A CA 1
ATOM 919 C C . LEU A 1 112 ? 0.246 -1.631 -6.664 1 96.5 112 LEU A C 1
ATOM 921 O O . LEU A 1 112 ? 1.008 -1.337 -7.59 1 96.5 112 LEU A O 1
ATOM 925 N N . LEU A 1 113 ? 0.631 -1.669 -5.457 1 98.5 113 LEU A N 1
ATOM 926 C CA . LEU A 1 113 ? 2.018 -1.765 -5.02 1 98.5 113 LEU A CA 1
ATOM 927 C C . LEU A 1 113 ? 2.303 -3.137 -4.414 1 98.5 113 LEU A C 1
ATOM 929 O O . LEU A 1 113 ? 1.642 -3.547 -3.457 1 98.5 113 LEU A O 1
ATOM 933 N N . VAL A 1 114 ? 3.227 -3.82 -5.004 1 98.62 114 VAL A N 1
ATOM 934 C CA . VAL A 1 114 ? 3.627 -5.137 -4.52 1 98.62 114 VAL A CA 1
ATOM 935 C C . VAL A 1 114 ? 4.945 -5.027 -3.754 1 98.62 114 VAL A C 1
ATOM 937 O O . VAL A 1 114 ? 5.922 -4.469 -4.262 1 98.62 114 VAL A O 1
ATOM 940 N N . VAL A 1 115 ? 4.918 -5.48 -2.592 1 98.69 115 VAL A N 1
ATOM 941 C CA . VAL A 1 115 ? 6.148 -5.574 -1.813 1 98.69 115 VAL A CA 1
ATOM 942 C C . VAL A 1 115 ? 6.605 -7.031 -1.744 1 98.69 115 VAL A C 1
ATOM 944 O O . VAL A 1 115 ? 5.855 -7.902 -1.297 1 98.69 115 VAL A O 1
ATOM 947 N N . LEU A 1 116 ? 7.809 -7.277 -2.174 1 98.81 116 LEU A N 1
ATOM 948 C CA . LEU A 1 116 ? 8.406 -8.609 -2.102 1 98.81 116 LEU A CA 1
ATOM 949 C C . LEU A 1 116 ? 9.539 -8.641 -1.08 1 98.81 116 LEU A C 1
ATOM 951 O O . LEU A 1 116 ? 10.508 -7.891 -1.201 1 98.81 116 LEU A O 1
ATOM 955 N N . PHE A 1 117 ? 9.352 -9.438 -0.092 1 98.62 117 PHE A N 1
ATOM 956 C CA . PHE A 1 117 ? 10.414 -9.695 0.875 1 98.62 117 PHE A CA 1
ATOM 957 C C . PHE A 1 117 ? 11.305 -10.844 0.401 1 98.62 117 PHE A C 1
ATOM 959 O O . PHE A 1 117 ? 10.844 -11.977 0.26 1 98.62 117 PHE A O 1
ATOM 966 N N . LEU A 1 118 ? 12.523 -10.531 0.177 1 98.62 118 LEU A N 1
ATOM 967 C CA . LEU A 1 118 ? 13.438 -11.484 -0.436 1 98.62 118 LEU A CA 1
ATOM 968 C C . LEU A 1 118 ? 14.359 -12.102 0.61 1 98.62 118 LEU A C 1
ATOM 970 O O . LEU A 1 118 ? 14.586 -11.516 1.669 1 98.62 118 LEU A O 1
ATOM 974 N N . GLN A 1 119 ? 14.773 -13.25 0.341 1 98.31 119 GLN A N 1
ATOM 975 C CA . GLN A 1 119 ? 15.781 -13.938 1.14 1 98.31 119 GLN A CA 1
ATOM 976 C C . GLN A 1 119 ? 16.891 -14.508 0.256 1 98.31 119 GLN A C 1
ATOM 978 O O . GLN A 1 119 ? 16.609 -15.195 -0.732 1 98.31 119 GLN A O 1
ATOM 983 N N . LYS A 1 120 ? 18.031 -14.164 0.611 1 97.25 120 LYS A N 1
ATOM 984 C CA . LYS A 1 120 ? 19.188 -14.734 -0.094 1 97.25 120 LYS A CA 1
ATOM 985 C C . LYS A 1 120 ? 19.531 -16.125 0.452 1 97.25 120 LYS A C 1
ATOM 987 O O . LYS A 1 120 ? 19.703 -16.297 1.66 1 97.25 120 LYS A O 1
ATOM 992 N N . MET A 1 121 ? 19.625 -17.047 -0.445 1 97.44 121 MET A N 1
ATOM 993 C CA . MET A 1 121 ? 19.891 -18.422 -0.023 1 97.44 121 MET A CA 1
ATOM 994 C C . MET A 1 121 ? 21.359 -18.797 -0.258 1 97.44 121 MET A C 1
ATOM 996 O O . MET A 1 121 ? 22.156 -17.953 -0.671 1 97.44 121 MET A O 1
ATOM 1000 N N . GLU A 1 122 ? 21.703 -19.969 0.051 1 97.06 122 GLU A N 1
ATOM 1001 C CA . GLU A 1 122 ? 23.094 -20.438 0.018 1 97.06 122 GLU A CA 1
ATOM 1002 C C . GLU A 1 122 ? 23.656 -20.406 -1.4 1 97.06 122 GLU A C 1
ATOM 1004 O O . GLU A 1 122 ? 24.859 -20.203 -1.596 1 97.06 122 GLU A O 1
ATOM 1009 N N . ASP A 1 123 ? 22.828 -20.516 -2.352 1 96.88 123 ASP A N 1
ATOM 1010 C CA . ASP A 1 123 ? 23.266 -20.516 -3.742 1 96.88 123 ASP A CA 1
ATOM 1011 C C . ASP A 1 123 ? 23.531 -19.094 -4.238 1 96.88 123 ASP A C 1
ATOM 1013 O O . ASP A 1 123 ? 23.875 -18.891 -5.402 1 96.88 123 ASP A O 1
ATOM 1017 N N . GLY A 1 124 ? 23.312 -18.141 -3.395 1 96.38 124 GLY A N 1
ATOM 1018 C CA . GLY A 1 124 ? 23.609 -16.75 -3.73 1 96.38 124 GLY A CA 1
ATOM 1019 C C . GLY A 1 124 ? 22.469 -16.047 -4.43 1 96.38 124 GLY A C 1
ATOM 1020 O O . GLY A 1 124 ? 22.578 -14.875 -4.785 1 96.38 124 GLY A O 1
ATOM 1021 N N . LYS A 1 125 ? 21.344 -16.703 -4.59 1 97.88 125 LYS A N 1
ATOM 1022 C CA . LYS A 1 125 ? 20.188 -16.156 -5.293 1 97.88 125 LYS A CA 1
ATOM 1023 C C . LYS A 1 125 ? 19.141 -15.656 -4.312 1 97.88 125 LYS A C 1
ATOM 1025 O O . LYS A 1 125 ? 19.109 -16.078 -3.15 1 97.88 125 LYS A O 1
ATOM 1030 N N . TYR A 1 126 ? 18.391 -14.727 -4.793 1 98.38 126 TYR A N 1
ATOM 1031 C CA . TYR A 1 126 ? 17.297 -14.195 -4.004 1 98.38 126 TYR A CA 1
ATOM 1032 C C . TYR A 1 126 ? 15.992 -14.906 -4.332 1 98.38 126 TYR A C 1
ATOM 1034 O O . TYR A 1 126 ? 15.68 -15.133 -5.504 1 98.38 126 TYR A O 1
ATOM 1042 N N . TYR A 1 127 ? 15.234 -15.273 -3.309 1 98.75 127 TYR A N 1
ATOM 1043 C CA . TYR A 1 127 ? 13.914 -15.883 -3.436 1 98.75 127 TYR A CA 1
ATOM 1044 C C . TYR A 1 127 ? 12.867 -15.078 -2.686 1 98.75 127 TYR A C 1
ATOM 1046 O O . TYR A 1 127 ? 13.172 -14.438 -1.677 1 98.75 127 TYR A O 1
ATOM 1054 N N . VAL A 1 128 ? 11.68 -15.109 -3.199 1 98.81 128 VAL A N 1
ATOM 1055 C CA . VAL A 1 128 ? 10.578 -14.406 -2.533 1 98.81 128 VAL A CA 1
ATOM 1056 C C . VAL A 1 128 ? 10.102 -15.227 -1.333 1 98.81 128 VAL A C 1
ATOM 1058 O O . VAL A 1 128 ? 9.641 -16.359 -1.488 1 98.81 128 VAL A O 1
ATOM 1061 N N . LYS A 1 129 ? 10.266 -14.672 -0.221 1 98.69 129 LYS A N 1
ATOM 1062 C CA . LYS A 1 129 ? 9.805 -15.289 1.021 1 98.69 129 LYS A CA 1
ATOM 1063 C C . LYS A 1 129 ? 8.367 -14.875 1.343 1 98.69 129 LYS A C 1
ATOM 1065 O O . LYS A 1 129 ? 7.613 -15.641 1.94 1 98.69 129 LYS A O 1
ATOM 1070 N N . ARG A 1 130 ? 8.039 -13.641 1.014 1 98.69 130 ARG A N 1
ATOM 1071 C CA . ARG A 1 130 ? 6.723 -13.078 1.287 1 98.69 130 ARG A CA 1
ATOM 1072 C C . ARG A 1 130 ? 6.348 -12.023 0.246 1 98.69 130 ARG A C 1
ATOM 1074 O O . ARG A 1 130 ? 7.195 -11.234 -0.176 1 98.69 130 ARG A O 1
ATOM 1081 N N . GLN A 1 131 ? 5.145 -12.094 -0.172 1 98.81 131 GLN A N 1
ATOM 1082 C CA . GLN A 1 131 ? 4.578 -11.094 -1.075 1 98.81 131 GLN A CA 1
ATOM 1083 C C . GLN A 1 131 ? 3.396 -10.375 -0.431 1 98.81 131 GLN A C 1
ATOM 1085 O O . GLN A 1 131 ? 2.539 -11.008 0.187 1 98.81 131 GLN A O 1
ATOM 1090 N N . GLN A 1 132 ? 3.393 -9.094 -0.492 1 98.56 132 GLN A N 1
ATOM 1091 C CA . GLN A 1 132 ? 2.27 -8.281 -0.034 1 98.56 132 GLN A CA 1
ATOM 1092 C C . GLN A 1 132 ? 1.762 -7.371 -1.146 1 98.56 132 GLN A C 1
ATOM 1094 O O . GLN A 1 132 ? 2.535 -6.613 -1.736 1 98.56 132 GLN A O 1
ATOM 1099 N N . ASP A 1 133 ? 0.508 -7.527 -1.44 1 97.94 133 ASP A N 1
ATOM 1100 C CA . ASP A 1 133 ? -0.158 -6.648 -2.396 1 97.94 133 ASP A CA 1
ATOM 1101 C C . ASP A 1 133 ? -0.938 -5.551 -1.68 1 97.94 133 ASP A C 1
ATOM 1103 O O . ASP A 1 133 ? -1.799 -5.836 -0.845 1 97.94 133 ASP A O 1
ATOM 1107 N N . LEU A 1 134 ? -0.68 -4.352 -2.057 1 98 134 LEU A N 1
ATOM 1108 C CA . LEU A 1 134 ? -1.341 -3.207 -1.436 1 98 134 LEU A CA 1
ATOM 1109 C C . LEU A 1 134 ? -2.105 -2.393 -2.473 1 98 134 LEU A C 1
ATOM 1111 O O . LEU A 1 134 ? -1.588 -2.119 -3.559 1 98 134 LEU A O 1
ATOM 1115 N N . TYR A 1 135 ? -3.303 -2.076 -2.137 1 95.88 135 TYR A N 1
ATOM 1116 C CA . TYR A 1 135 ? -4.184 -1.229 -2.936 1 95.88 135 TYR A CA 1
ATOM 1117 C C . TYR A 1 135 ? -4.668 -0.033 -2.127 1 95.88 135 TYR A C 1
ATOM 1119 O O . TYR A 1 135 ? -4.73 -0.09 -0.897 1 95.88 135 TYR A O 1
ATOM 1127 N N . SER A 1 136 ? -4.965 1.032 -2.848 1 95.12 136 SER A N 1
ATOM 1128 C CA . SER A 1 136 ? -5.723 2.074 -2.162 1 95.12 136 SER A CA 1
ATOM 1129 C C . SER A 1 136 ? -7.125 1.597 -1.809 1 95.12 136 SER A C 1
ATOM 1131 O O . SER A 1 136 ? -7.66 0.694 -2.455 1 95.12 136 SER A O 1
ATOM 1133 N N . ILE A 1 137 ? -7.684 2.199 -0.881 1 93 137 ILE A N 1
ATOM 1134 C CA . ILE A 1 137 ? -8.992 1.765 -0.413 1 93 137 ILE A CA 1
ATOM 1135 C C . ILE A 1 137 ? -10.031 1.961 -1.519 1 93 137 ILE A C 1
ATOM 1137 O O . ILE A 1 137 ? -10.969 1.175 -1.644 1 93 137 ILE A O 1
ATOM 1141 N N . GLN A 1 138 ? -9.906 2.994 -2.299 1 92.31 138 GLN A N 1
ATOM 1142 C CA . GLN A 1 138 ? -10.852 3.211 -3.387 1 92.31 138 GLN A CA 1
ATOM 1143 C C . GLN A 1 138 ? -10.734 2.121 -4.445 1 92.31 138 GLN A C 1
ATOM 1145 O O . GLN A 1 138 ? -11.742 1.684 -5.012 1 92.31 138 GLN A O 1
ATOM 1150 N N . GLU A 1 139 ? -9.516 1.659 -4.66 1 89.38 139 GLU A N 1
ATOM 1151 C CA . GLU A 1 139 ? -9.312 0.54 -5.578 1 89.38 139 GLU A CA 1
ATOM 1152 C C . GLU A 1 139 ? -9.906 -0.749 -5.012 1 89.38 139 GLU A C 1
ATOM 1154 O O . GLU A 1 139 ? -10.5 -1.541 -5.746 1 89.38 139 GLU A O 1
ATOM 1159 N N . GLU A 1 140 ? -9.688 -0.977 -3.736 1 89 140 GLU A N 1
ATOM 1160 C CA . GLU A 1 140 ? -10.258 -2.158 -3.094 1 89 140 GLU A CA 1
ATOM 1161 C C . GLU A 1 140 ? -11.781 -2.143 -3.158 1 89 140 GLU A C 1
ATOM 1163 O O . GLU A 1 140 ? -12.406 -3.162 -3.463 1 89 140 GLU A O 1
ATOM 1168 N N . ALA A 1 141 ? -12.328 -1.038 -2.857 1 86.44 141 ALA A N 1
ATOM 1169 C CA . ALA A 1 141 ? -13.781 -0.894 -2.869 1 86.44 141 ALA A CA 1
ATOM 1170 C C . ALA A 1 141 ? -14.344 -1.171 -4.258 1 86.44 141 ALA A C 1
ATOM 1172 O O . ALA A 1 141 ? -15.367 -1.848 -4.395 1 86.44 141 ALA A O 1
ATOM 1173 N N . GLU A 1 142 ? -13.672 -0.653 -5.188 1 83.69 142 GLU A N 1
ATOM 1174 C CA . GLU A 1 142 ? -14.148 -0.824 -6.559 1 83.69 142 GLU A CA 1
ATOM 1175 C C . GLU A 1 142 ? -14.047 -2.281 -6.996 1 83.69 142 GLU A C 1
ATOM 1177 O O . GLU A 1 142 ? -14.875 -2.754 -7.781 1 83.69 142 GLU A O 1
ATOM 1182 N N . THR A 1 143 ? -13.039 -2.979 -6.512 1 78.81 143 THR A N 1
ATOM 1183 C CA . THR A 1 143 ? -12.875 -4.391 -6.84 1 78.81 143 THR A CA 1
ATOM 1184 C C . THR A 1 143 ? -13.977 -5.223 -6.203 1 78.81 143 THR A C 1
ATOM 1186 O O . THR A 1 143 ? -14.484 -6.168 -6.812 1 78.81 143 THR A O 1
ATOM 1189 N N . LEU A 1 144 ? -14.367 -4.891 -5.035 1 78.81 144 LEU A N 1
ATOM 1190 C CA . LEU A 1 144 ? -15.391 -5.637 -4.309 1 78.81 144 LEU A CA 1
ATOM 1191 C C . LEU A 1 144 ? -16.781 -5.277 -4.809 1 78.81 144 LEU A C 1
ATOM 1193 O O . LEU A 1 144 ? -17.672 -6.129 -4.852 1 78.81 144 LEU A O 1
ATOM 1197 N N . LEU A 1 145 ? -16.969 -4.039 -5.039 1 80.06 145 LEU A N 1
ATOM 1198 C CA . LEU A 1 145 ? -18.234 -3.537 -5.531 1 80.06 145 LEU A CA 1
ATOM 1199 C C . LEU A 1 145 ? -18.047 -2.662 -6.762 1 80.06 145 LEU A C 1
ATOM 1201 O O . LEU A 1 145 ? -18.031 -1.434 -6.664 1 80.06 145 LEU A O 1
ATOM 1205 N N . PRO A 1 146 ? -18.109 -3.385 -7.918 1 74.75 146 PRO A N 1
ATOM 1206 C CA . PRO A 1 146 ? -17.875 -2.604 -9.141 1 74.75 146 PRO A CA 1
ATOM 1207 C C . PRO A 1 146 ? -19.031 -1.647 -9.445 1 74.75 146 PRO A C 1
ATOM 1209 O O . PRO A 1 146 ? -20.156 -1.872 -8.992 1 74.75 146 PRO A O 1
ATOM 1212 N N . GLY A 1 147 ? -18.781 -0.497 -10.133 1 77.75 147 GLY A N 1
ATOM 1213 C CA . GLY A 1 147 ? -19.828 0.441 -10.508 1 77.75 147 GLY A CA 1
ATOM 1214 C C . GLY A 1 147 ? -19.531 1.863 -10.062 1 77.75 147 GLY A C 1
ATOM 1215 O O . GLY A 1 147 ? -20.453 2.605 -9.711 1 77.75 147 GLY A O 1
ATOM 1216 N N . GLY A 1 148 ? -18.297 2.162 -9.867 1 80.69 148 GLY A N 1
ATOM 1217 C CA . GLY A 1 148 ? -17.953 3.541 -9.57 1 80.69 148 GLY A CA 1
ATOM 1218 C C . GLY A 1 148 ? -17.844 3.824 -8.086 1 80.69 148 GLY A C 1
ATOM 1219 O O . GLY A 1 148 ? -17.891 4.98 -7.664 1 80.69 148 GLY A O 1
ATOM 1220 N N . VAL A 1 149 ? -17.719 2.826 -7.301 1 85.31 149 VAL A N 1
ATOM 1221 C CA . VAL A 1 149 ? -17.641 2.982 -5.852 1 85.31 149 VAL A CA 1
ATOM 1222 C C . VAL A 1 149 ? -16.375 3.74 -5.473 1 85.31 149 VAL A C 1
ATOM 1224 O O . VAL A 1 149 ? -16.312 4.371 -4.418 1 85.31 149 VAL A O 1
ATOM 1227 N N . ASP A 1 150 ? -15.43 3.654 -6.324 1 88.5 150 ASP A N 1
ATOM 1228 C CA . ASP A 1 150 ? -14.188 4.379 -6.062 1 88.5 150 ASP A CA 1
ATOM 1229 C C . ASP A 1 150 ? -14.445 5.883 -5.949 1 88.5 150 ASP A C 1
ATOM 1231 O O . ASP A 1 150 ? -13.922 6.539 -5.043 1 88.5 150 ASP A O 1
ATOM 1235 N N . ASP A 1 151 ? -15.336 6.422 -6.75 1 90.94 151 ASP A N 1
ATOM 1236 C CA . ASP A 1 151 ? -15.664 7.844 -6.699 1 90.94 151 ASP A CA 1
ATOM 1237 C C . ASP A 1 151 ? -16.328 8.203 -5.375 1 90.94 151 ASP A C 1
ATOM 1239 O O . ASP A 1 151 ? -16.078 9.273 -4.812 1 90.94 151 ASP A O 1
ATOM 1243 N N . TYR A 1 152 ? -17.156 7.316 -4.965 1 93.94 152 TYR A N 1
ATOM 1244 C CA . TYR A 1 152 ? -17.828 7.562 -3.699 1 93.94 152 TYR A CA 1
ATOM 1245 C C . TYR A 1 152 ? -16.844 7.574 -2.541 1 93.94 152 TYR A C 1
ATOM 1247 O O . TYR A 1 152 ? -16.953 8.406 -1.633 1 93.94 152 TYR A O 1
ATOM 1255 N N . VAL A 1 153 ? -15.891 6.691 -2.623 1 94.31 153 VAL A N 1
ATOM 1256 C CA . VAL A 1 153 ? -14.883 6.621 -1.566 1 94.31 153 VAL A CA 1
ATOM 1257 C C . VAL A 1 153 ? -14.055 7.902 -1.551 1 94.31 153 VAL A C 1
ATOM 1259 O O . VAL A 1 153 ? -13.797 8.469 -0.486 1 94.31 153 VAL A O 1
ATOM 1262 N N . VAL A 1 154 ? -13.742 8.383 -2.676 1 94.69 154 VAL A N 1
ATOM 1263 C CA . VAL A 1 154 ? -12.953 9.609 -2.775 1 94.69 154 VAL A CA 1
ATOM 1264 C C . VAL A 1 154 ? -13.75 10.781 -2.221 1 94.69 154 VAL A C 1
ATOM 1266 O O . VAL A 1 154 ? -13.203 11.648 -1.534 1 94.69 154 VAL A O 1
ATOM 1269 N N . MET A 1 155 ? -15.078 10.773 -2.484 1 96.06 155 MET A N 1
ATOM 1270 C CA . MET A 1 155 ? -15.938 11.844 -1.98 1 96.06 155 MET A CA 1
ATOM 1271 C C . MET A 1 155 ? -16.016 11.812 -0.457 1 96.06 155 MET A C 1
ATOM 1273 O O . MET A 1 155 ? -15.969 12.852 0.195 1 96.06 155 MET A O 1
ATOM 1277 N N . ILE A 1 156 ? -16.109 10.633 0.03 1 96.56 156 ILE A N 1
ATOM 1278 C CA . ILE A 1 156 ? -16.141 10.484 1.479 1 96.56 156 ILE A CA 1
ATOM 1279 C C . ILE A 1 156 ? -14.82 10.961 2.08 1 96.56 156 ILE A C 1
ATOM 1281 O O . ILE A 1 156 ? -14.812 11.68 3.078 1 96.56 156 ILE A O 1
ATOM 1285 N N . LYS A 1 157 ? -13.734 10.617 1.49 1 96.5 157 LYS A N 1
ATOM 1286 C CA . LYS A 1 157 ? -12.422 11.039 1.959 1 96.5 157 LYS A CA 1
ATOM 1287 C C . LYS A 1 157 ? -12.281 12.555 1.934 1 96.5 157 LYS A C 1
ATOM 1289 O O . LYS A 1 157 ? -11.688 13.148 2.834 1 96.5 157 LYS A O 1
ATOM 1294 N N . ALA A 1 158 ? -12.773 13.141 0.921 1 96.25 158 ALA A N 1
ATOM 1295 C CA . ALA A 1 158 ? -12.75 14.602 0.819 1 96.25 158 ALA A CA 1
ATOM 1296 C C . ALA A 1 158 ? -13.57 15.242 1.931 1 96.25 158 ALA A C 1
ATOM 1298 O O . ALA A 1 158 ? -13.172 16.266 2.492 1 96.25 158 ALA A O 1
ATOM 1299 N N . PHE A 1 159 ? -14.742 14.641 2.201 1 98 159 PHE A N 1
ATOM 1300 C CA . PHE A 1 159 ? -15.602 15.117 3.277 1 98 159 PHE A CA 1
ATOM 1301 C C . PHE A 1 159 ? -14.891 15.008 4.625 1 98 159 PHE A C 1
ATOM 1303 O O . PHE A 1 159 ? -14.969 15.922 5.449 1 98 159 PHE A O 1
ATOM 1310 N N . VAL A 1 160 ? -14.203 13.93 4.809 1 96.5 160 VAL A N 1
ATOM 1311 C CA . VAL A 1 160 ? -13.453 13.734 6.043 1 96.5 160 VAL A CA 1
ATOM 1312 C C . VAL A 1 160 ? -12.367 14.797 6.16 1 96.5 160 VAL A C 1
ATOM 1314 O O . VAL A 1 160 ? -12.148 15.359 7.242 1 96.5 160 VAL A O 1
ATOM 1317 N N . LEU A 1 161 ? -11.641 15.078 5.059 1 97.69 161 LEU A N 1
ATOM 1318 C CA . LEU A 1 161 ? -10.648 16.141 5.078 1 97.69 161 LEU A CA 1
ATOM 1319 C C . LEU A 1 161 ? -11.258 17.453 5.559 1 97.69 161 LEU A C 1
ATOM 1321 O O . LEU A 1 161 ? -10.656 18.172 6.359 1 97.69 161 LEU A O 1
ATOM 1325 N N . TYR A 1 162 ? -12.422 17.734 5.066 1 97.75 162 TYR A N 1
ATOM 1326 C CA . TYR A 1 162 ? -13.117 18.969 5.465 1 97.75 162 TYR A CA 1
ATOM 1327 C C . TYR A 1 162 ? -13.375 18.984 6.969 1 97.75 162 TYR A C 1
ATOM 1329 O O . TYR A 1 162 ? -13.164 20 7.629 1 97.75 162 TYR A O 1
ATOM 1337 N N . LEU A 1 163 ? -13.859 17.891 7.469 1 97.38 163 LEU A N 1
ATOM 1338 C CA . LEU A 1 163 ? -14.117 17.781 8.906 1 97.38 163 LEU A CA 1
ATOM 1339 C C . LEU A 1 163 ? -12.828 17.938 9.695 1 97.38 163 LEU A C 1
ATOM 1341 O O . LEU A 1 163 ? -12.82 18.547 10.766 1 97.38 163 LEU A O 1
ATOM 1345 N N . LEU A 1 164 ? -11.75 17.391 9.18 1 95.94 164 LEU A N 1
ATOM 1346 C CA . LEU A 1 164 ? -10.453 17.531 9.836 1 95.94 164 LEU A CA 1
ATOM 1347 C C . LEU A 1 164 ? -10.016 18.984 9.875 1 95.94 164 LEU A C 1
ATOM 1349 O O . LEU A 1 164 ? -9.492 19.453 10.883 1 95.94 164 LEU A O 1
ATOM 1353 N N . MET A 1 165 ? 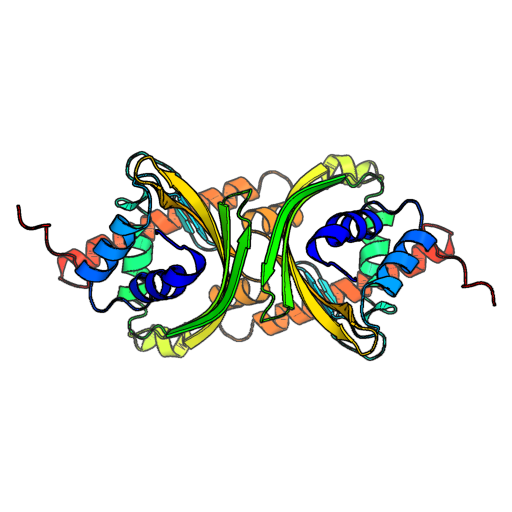-10.195 19.656 8.789 1 97 165 MET A N 1
ATOM 1354 C CA . MET A 1 165 ? -9.82 21.078 8.727 1 97 165 MET A CA 1
ATOM 1355 C C . MET A 1 165 ? -10.641 21.906 9.711 1 97 165 MET A C 1
ATOM 1357 O O . MET A 1 165 ? -10.102 22.797 10.375 1 97 165 MET A O 1
ATOM 1361 N N . LEU A 1 166 ? -11.938 21.578 9.805 1 97.56 166 LEU A N 1
ATOM 1362 C CA . LEU A 1 166 ? -12.789 22.266 10.766 1 97.56 166 LEU A CA 1
ATOM 1363 C C . LEU A 1 166 ? -12.328 22 12.195 1 97.56 166 LEU A C 1
ATOM 1365 O O . LEU A 1 166 ? -12.312 22.906 13.023 1 97.56 166 LEU A O 1
ATOM 1369 N N . TYR A 1 167 ? -12 20.797 12.438 1 95.75 167 TYR A N 1
ATOM 1370 C CA . TYR A 1 167 ? -11.484 20.406 13.75 1 95.75 167 TYR A CA 1
ATOM 1371 C C . TYR A 1 167 ? -10.242 21.219 14.102 1 95.75 167 TYR A C 1
ATOM 1373 O O . TYR A 1 167 ? -10.164 21.812 15.188 1 95.75 167 TYR A O 1
ATOM 1381 N N . VAL A 1 168 ? -9.289 21.234 13.211 1 96.12 168 VAL A N 1
ATOM 1382 C CA . VAL A 1 168 ? -8.023 21.922 13.438 1 96.12 168 VAL A CA 1
ATOM 1383 C C . VAL A 1 168 ? -8.281 23.422 13.633 1 96.12 168 VAL A C 1
ATOM 1385 O O . VAL A 1 168 ? -7.746 24.031 14.57 1 96.12 168 VAL A O 1
ATOM 1388 N N . ALA A 1 169 ? -9.094 24.016 12.797 1 96.5 169 ALA A N 1
ATOM 1389 C CA . ALA A 1 169 ? -9.438 25.422 12.922 1 96.5 169 ALA A CA 1
ATOM 1390 C C . ALA A 1 169 ? -10.047 25.719 14.289 1 96.5 169 ALA A C 1
ATOM 1392 O O . ALA A 1 169 ? -9.68 26.703 14.938 1 96.5 169 ALA A O 1
ATOM 1393 N N . PHE A 1 170 ? -10.969 24.875 14.68 1 96.31 170 PHE A N 1
ATOM 1394 C CA . PHE A 1 170 ? -11.672 25.047 15.938 1 96.31 170 PHE A CA 1
ATOM 1395 C C . PHE A 1 170 ? -10.703 25.031 17.109 1 96.31 170 PHE A C 1
ATOM 1397 O O . PHE A 1 170 ? -10.727 25.938 17.953 1 96.31 170 PHE A O 1
ATOM 1404 N N . PHE A 1 171 ? -9.852 24.094 17.156 1 92.75 171 PHE A N 1
ATOM 1405 C CA . PHE A 1 171 ? -8.969 23.938 18.312 1 92.75 171 PHE A CA 1
ATOM 1406 C C . PHE A 1 171 ? -7.852 24.984 18.281 1 92.75 171 PHE A C 1
ATOM 1408 O O . PHE A 1 171 ? -7.355 25.391 19.328 1 92.75 171 PHE A O 1
ATOM 1415 N N . GLN A 1 172 ? -7.484 25.391 17.094 1 94 172 GLN A N 1
ATOM 1416 C CA . GLN A 1 172 ? -6.477 26.438 17 1 94 172 GLN A CA 1
ATOM 1417 C C . GLN A 1 172 ? -7.016 27.766 17.516 1 94 172 GLN A C 1
ATOM 1419 O O . GLN A 1 172 ? -6.246 28.625 17.953 1 94 172 GLN A O 1
ATOM 1424 N N . LEU A 1 173 ? -8.312 27.922 17.484 1 94.44 173 LEU A N 1
ATOM 1425 C CA . LEU A 1 173 ? -8.922 29.109 18.078 1 94.44 173 LEU A CA 1
ATOM 1426 C C . LEU A 1 173 ? -8.602 29.188 19.578 1 94.44 173 LEU A C 1
ATOM 1428 O O . LEU A 1 173 ? -8.539 30.266 20.156 1 94.44 173 LEU A O 1
ATOM 1432 N N . PHE A 1 174 ? -8.359 28.016 20.188 1 93.88 174 PHE A N 1
ATOM 1433 C CA . PHE A 1 174 ? -8.07 27.953 21.625 1 93.88 174 PHE A CA 1
ATOM 1434 C C . PHE A 1 174 ? -6.57 27.812 21.859 1 93.88 174 PHE A C 1
ATOM 1436 O O . PHE A 1 174 ? -6.145 27.484 22.969 1 93.88 174 PHE A O 1
ATOM 1443 N N . GLY A 1 175 ? -5.785 27.875 20.828 1 91.56 175 GLY A N 1
ATOM 1444 C CA . GLY A 1 175 ? -4.336 27.922 20.953 1 91.56 175 GLY A CA 1
ATOM 1445 C C . GLY A 1 175 ? -3.697 26.547 20.906 1 91.56 175 GLY A C 1
ATOM 1446 O O . GLY A 1 175 ? -2.498 26.391 21.156 1 91.56 175 GLY A O 1
ATOM 1447 N N . ILE A 1 176 ? -4.465 25.578 20.531 1 90.94 176 ILE A N 1
ATOM 1448 C CA . ILE A 1 176 ? -3.924 24.219 20.469 1 90.94 176 ILE A CA 1
ATOM 1449 C C . ILE A 1 176 ? -3.193 24.016 19.156 1 90.94 176 ILE A C 1
ATOM 1451 O O . ILE A 1 176 ? -3.793 24.125 18.078 1 90.94 176 ILE A O 1
ATOM 1455 N N . TRP A 1 177 ? -1.998 23.734 19.156 1 93.12 177 TRP A N 1
ATOM 1456 C CA . TRP A 1 177 ? -1.136 23.438 18.031 1 93.12 177 TRP A CA 1
ATOM 1457 C C . TRP A 1 177 ? -1.272 24.5 16.938 1 93.12 177 TRP A C 1
ATOM 1459 O O . TRP A 1 177 ? -1.494 24.172 15.773 1 93.12 177 TRP A O 1
ATOM 1469 N N . ARG A 1 178 ? -1.15 25.625 17.188 1 93.19 178 ARG A N 1
ATOM 1470 C CA . ARG A 1 178 ? -1.275 26.766 16.281 1 93.19 178 ARG A CA 1
ATOM 1471 C C . ARG A 1 178 ? 0.095 27.312 15.891 1 93.19 178 ARG A C 1
ATOM 1473 O O . ARG A 1 178 ? 0.871 27.719 16.75 1 93.19 178 ARG A O 1
ATOM 1480 N N . PRO A 1 179 ? 0.302 27.219 14.562 1 92 179 PRO A N 1
ATOM 1481 C CA . PRO A 1 179 ? 1.558 27.844 14.141 1 92 179 PRO A CA 1
ATOM 1482 C C . PRO A 1 179 ? 1.532 29.375 14.266 1 92 179 PRO A C 1
ATOM 1484 O O . PRO A 1 179 ? 0.478 29.984 14.102 1 92 179 PRO A O 1
ATOM 1487 N N . ARG A 1 180 ? 2.654 29.875 14.68 1 82.94 180 ARG A N 1
ATOM 1488 C CA . ARG A 1 180 ? 2.781 31.328 14.766 1 82.94 180 ARG A CA 1
ATOM 1489 C C . ARG A 1 180 ? 2.943 31.953 13.383 1 82.94 180 ARG A C 1
ATOM 1491 O O . ARG A 1 180 ? 3.436 31.297 12.461 1 82.94 180 ARG A O 1
ATOM 1498 N N . LYS A 1 181 ? 2.207 33.031 13.109 1 70.69 181 LYS A N 1
ATOM 1499 C CA . LYS A 1 181 ? 2.363 33.75 11.852 1 70.69 181 LYS A CA 1
ATOM 1500 C C . LYS A 1 181 ? 3.834 34.062 11.562 1 70.69 181 LYS A C 1
ATOM 1502 O O . LYS A 1 181 ? 4.609 34.312 12.484 1 70.69 181 LYS A O 1
ATOM 1507 N N . PRO A 1 182 ? 4.277 33.531 10.242 1 54.47 182 PRO A N 1
ATOM 1508 C CA . PRO A 1 182 ? 5.676 33.875 9.969 1 54.47 182 PRO A CA 1
ATOM 1509 C C . PRO A 1 182 ? 6 35.344 10.266 1 54.47 182 PRO A C 1
ATOM 1511 O O . PRO A 1 182 ? 5.148 36.219 10.078 1 54.47 182 PRO A O 1
ATOM 1514 N N . CYS A 1 183 ? 6.965 35.594 11.227 1 42.5 183 CYS A N 1
ATOM 1515 C CA . CYS A 1 183 ? 7.367 37 11.422 1 42.5 183 CYS A CA 1
ATOM 1516 C C . CYS A 1 183 ? 7.617 37.688 10.086 1 42.5 183 CYS A C 1
ATOM 1518 O O . CYS A 1 183 ? 8.258 37.125 9.203 1 42.5 183 CYS A O 1
ATOM 1520 N N . PRO A 1 184 ? 7.004 38.875 9.953 1 42.72 184 PRO A N 1
ATOM 1521 C CA . PRO A 1 184 ? 7.312 39.625 8.727 1 42.72 184 PRO A CA 1
ATOM 1522 C C . PRO A 1 184 ? 8.812 39.719 8.461 1 42.72 184 PRO A C 1
ATOM 1524 O O . PRO A 1 184 ? 9.609 39.688 9.398 1 42.72 184 PRO A O 1
ATOM 1527 N N . MET B 1 1 ? 14.844 18.25 -0.848 1 96.75 1 MET B N 1
ATOM 1528 C CA . MET B 1 1 ? 15.891 17.344 -0.391 1 96.75 1 MET B CA 1
ATOM 1529 C C . MET B 1 1 ? 17.031 17.266 -1.398 1 96.75 1 MET B C 1
ATOM 1531 O O . MET B 1 1 ? 16.797 17.188 -2.605 1 96.75 1 MET B O 1
ATOM 1535 N N . GLU B 1 2 ? 18.203 17.281 -0.936 1 96 2 GLU B N 1
ATOM 1536 C CA . GLU B 1 2 ? 19.375 17.031 -1.782 1 96 2 GLU B CA 1
ATOM 1537 C C . GLU B 1 2 ? 19.594 15.539 -1.997 1 96 2 GLU B C 1
ATOM 1539 O O . GLU B 1 2 ? 19.859 15.102 -3.117 1 96 2 GLU B O 1
ATOM 1544 N N . ASP B 1 3 ? 19.484 14.828 -0.966 1 96.69 3 ASP B N 1
ATOM 1545 C CA . ASP B 1 3 ? 19.578 13.367 -0.944 1 96.69 3 ASP B CA 1
ATOM 1546 C C . ASP B 1 3 ? 18.359 12.758 -0.243 1 96.69 3 ASP B C 1
ATOM 1548 O O . ASP B 1 3 ? 18.406 12.484 0.958 1 96.69 3 ASP B O 1
ATOM 1552 N N . PRO B 1 4 ? 17.391 12.445 -1.069 1 97.06 4 PRO B N 1
ATOM 1553 C CA . PRO B 1 4 ? 16.125 11.969 -0.479 1 97.06 4 PRO B CA 1
ATOM 1554 C C . PRO B 1 4 ? 16.328 10.758 0.429 1 97.06 4 PRO B C 1
ATOM 1556 O O . PRO B 1 4 ? 15.727 10.68 1.501 1 97.06 4 PRO B O 1
ATOM 1559 N N . LEU B 1 5 ? 17.141 9.812 0.086 1 96.25 5 LEU B N 1
ATOM 1560 C CA . LEU B 1 5 ? 17.359 8.602 0.879 1 96.25 5 LEU B CA 1
ATOM 1561 C C . LEU B 1 5 ? 17.938 8.945 2.248 1 96.25 5 LEU B C 1
ATOM 1563 O O . LEU B 1 5 ? 17.547 8.359 3.258 1 96.25 5 LEU B O 1
ATOM 1567 N N . ALA B 1 6 ? 18.75 9.891 2.322 1 96.19 6 ALA B N 1
ATOM 1568 C CA . ALA B 1 6 ? 19.438 10.25 3.564 1 96.19 6 ALA B CA 1
ATOM 1569 C C . ALA B 1 6 ? 18.562 11.156 4.426 1 96.19 6 ALA B C 1
ATOM 1571 O O . ALA B 1 6 ? 18.625 11.102 5.656 1 96.19 6 ALA B O 1
ATOM 1572 N N . GLU B 1 7 ? 17.703 11.906 3.812 1 97.94 7 GLU B N 1
ATOM 1573 C CA . GLU B 1 7 ? 17.016 12.984 4.527 1 97.94 7 GLU B CA 1
ATOM 1574 C C . GLU B 1 7 ? 15.594 12.57 4.914 1 97.94 7 GLU B C 1
ATOM 1576 O O . GLU B 1 7 ? 14.984 13.172 5.797 1 97.94 7 GLU B O 1
ATOM 1581 N N . ILE B 1 8 ? 15.094 11.531 4.281 1 98.25 8 ILE B N 1
ATOM 1582 C CA . ILE B 1 8 ? 13.664 11.25 4.391 1 98.25 8 ILE B CA 1
ATOM 1583 C C . ILE B 1 8 ? 13.32 10.883 5.832 1 98.25 8 ILE B C 1
ATOM 1585 O O . ILE B 1 8 ? 12.227 11.203 6.316 1 98.25 8 ILE B O 1
ATOM 1589 N N . LYS B 1 9 ? 14.188 10.18 6.512 1 97.62 9 LYS B N 1
ATOM 1590 C CA . LYS B 1 9 ? 13.898 9.812 7.895 1 97.62 9 LYS B CA 1
ATOM 1591 C C . LYS B 1 9 ? 13.656 11.047 8.758 1 97.62 9 LYS B C 1
ATOM 1593 O O . LYS B 1 9 ? 12.711 11.086 9.539 1 97.62 9 LYS B O 1
ATOM 1598 N N . GLY B 1 10 ? 14.492 12.031 8.617 1 97.69 10 GLY B N 1
ATOM 1599 C CA . GLY B 1 10 ? 14.312 13.281 9.336 1 97.69 10 GLY B CA 1
ATOM 1600 C C . GLY B 1 10 ? 13.039 14.008 8.961 1 97.69 10 GLY B C 1
ATOM 1601 O O . GLY B 1 10 ? 12.375 14.594 9.82 1 97.69 10 GLY B O 1
ATOM 1602 N N . VAL B 1 11 ? 12.695 13.977 7.676 1 98.31 11 VAL B N 1
ATOM 1603 C CA . VAL B 1 11 ? 11.484 14.625 7.188 1 98.31 11 VAL B CA 1
ATOM 1604 C C . VAL B 1 11 ? 10.258 13.977 7.832 1 98.31 11 VAL B C 1
ATOM 1606 O O . VAL B 1 11 ? 9.375 14.672 8.328 1 98.31 11 VAL B O 1
ATOM 1609 N N . VAL B 1 12 ? 10.242 12.641 7.801 1 97.94 12 VAL B N 1
ATOM 1610 C CA . VAL B 1 12 ? 9.125 11.898 8.375 1 97.94 12 VAL B CA 1
ATOM 1611 C C . VAL B 1 12 ? 8.992 12.227 9.859 1 97.94 12 VAL B C 1
ATOM 1613 O O . VAL B 1 12 ? 7.902 12.539 10.344 1 97.94 12 VAL B O 1
ATOM 1616 N N . GLU B 1 13 ? 10.062 12.203 10.586 1 96.75 13 GLU B N 1
ATOM 1617 C CA . GLU B 1 13 ? 10.039 12.5 12.016 1 96.75 13 GLU B CA 1
ATOM 1618 C C . GLU B 1 13 ? 9.625 13.945 12.273 1 96.75 13 GLU B C 1
ATOM 1620 O O . GLU B 1 13 ? 8.898 14.227 13.227 1 96.75 13 GLU B O 1
ATOM 1625 N N . GLY B 1 14 ? 10.102 14.828 11.453 1 96.94 14 GLY B N 1
ATOM 1626 C CA . GLY B 1 14 ? 9.781 16.234 11.602 1 96.94 14 GLY B CA 1
ATOM 1627 C C . GLY B 1 14 ? 8.312 16.547 11.383 1 96.94 14 GLY B C 1
ATOM 1628 O O . GLY B 1 14 ? 7.809 17.562 11.852 1 96.94 14 GLY B O 1
ATOM 1629 N N . LEU B 1 15 ? 7.625 15.656 10.672 1 97.31 15 LEU B N 1
ATOM 1630 C CA . LEU B 1 15 ? 6.203 15.852 10.422 1 97.31 15 LEU B CA 1
ATOM 1631 C C . LEU B 1 15 ? 5.359 15.125 11.461 1 97.31 15 LEU B C 1
ATOM 1633 O O . LEU B 1 15 ? 4.449 15.711 12.055 1 97.31 15 LEU B O 1
ATOM 1637 N N . VAL B 1 16 ? 5.691 13.883 11.758 1 95.94 16 VAL B N 1
ATOM 1638 C CA . VAL B 1 16 ? 4.828 13.016 12.555 1 95.94 16 VAL B CA 1
ATOM 1639 C C . VAL B 1 16 ? 5.176 13.156 14.039 1 95.94 16 VAL B C 1
ATOM 1641 O O . VAL B 1 16 ? 4.336 12.906 14.906 1 95.94 16 VAL B O 1
ATOM 1644 N N . ARG B 1 17 ? 6.434 13.539 14.344 1 95.31 17 ARG B N 1
ATOM 1645 C CA . ARG B 1 17 ? 6.867 13.734 15.727 1 95.31 17 ARG B CA 1
ATOM 1646 C C . ARG B 1 17 ? 7.352 15.164 15.945 1 95.31 17 ARG B C 1
ATOM 1648 O O . ARG B 1 17 ? 8.297 15.398 16.703 1 95.31 17 ARG B O 1
ATOM 1655 N N . ALA B 1 18 ? 6.734 16.031 15.242 1 95.38 18 ALA B N 1
ATOM 1656 C CA . ALA B 1 18 ? 7.125 17.438 15.328 1 95.38 18 ALA B CA 1
ATOM 1657 C C . ALA B 1 18 ? 7.062 17.922 16.766 1 95.38 18 ALA B C 1
ATOM 1659 O O . ALA B 1 18 ? 6.152 17.562 17.516 1 95.38 18 ALA B O 1
ATOM 1660 N N . LYS B 1 19 ? 8 18.797 17.156 1 93.38 19 LYS B N 1
ATOM 1661 C CA . LYS B 1 19 ? 8.078 19.312 18.516 1 93.38 19 LYS B CA 1
ATOM 1662 C C . LYS B 1 19 ? 6.98 20.344 18.766 1 93.38 19 LYS B C 1
ATOM 1664 O O . LYS B 1 19 ? 6.469 20.438 19.891 1 93.38 19 LYS B O 1
ATOM 1669 N N . ASP B 1 20 ? 6.723 21.109 17.766 1 94.62 20 ASP B N 1
ATOM 1670 C CA . ASP B 1 20 ? 5.645 22.094 17.859 1 94.62 20 ASP B CA 1
ATOM 1671 C C . ASP B 1 20 ? 5.047 22.391 16.484 1 94.62 20 ASP B C 1
ATOM 1673 O O . ASP B 1 20 ? 5.504 21.875 15.477 1 94.62 20 ASP B O 1
ATOM 1677 N N . ALA B 1 21 ? 4.031 23.203 16.5 1 95.94 21 ALA B N 1
ATOM 1678 C CA . ALA B 1 21 ? 3.258 23.469 15.281 1 95.94 21 ALA B CA 1
ATOM 1679 C C . ALA B 1 21 ? 4.102 24.203 14.242 1 95.94 21 ALA B C 1
ATOM 1681 O O . ALA B 1 21 ? 3.973 23.953 13.039 1 95.94 21 ALA B O 1
ATOM 1682 N N . ASP B 1 22 ? 4.949 25.094 14.648 1 97.25 22 ASP B N 1
ATOM 1683 C CA . ASP B 1 22 ? 5.805 25.844 13.734 1 97.25 22 ASP B CA 1
ATOM 1684 C C . ASP B 1 22 ? 6.801 24.922 13.031 1 97.25 22 ASP B C 1
ATOM 1686 O O . ASP B 1 22 ? 6.996 25.016 11.82 1 97.25 22 ASP B O 1
ATOM 1690 N N . ALA B 1 23 ? 7.367 24.094 13.852 1 97.19 23 ALA B N 1
ATOM 1691 C CA . ALA B 1 23 ? 8.352 23.172 13.297 1 97.19 23 ALA B CA 1
ATOM 1692 C C . ALA B 1 23 ? 7.715 22.25 12.258 1 97.19 23 ALA B C 1
ATOM 1694 O O . ALA B 1 23 ? 8.32 21.953 11.227 1 97.19 23 ALA B O 1
ATOM 1695 N N . GLN B 1 24 ? 6.551 21.781 12.555 1 97.69 24 GLN B N 1
ATOM 1696 C CA . GLN B 1 24 ? 5.836 20.891 11.633 1 97.69 24 GLN B CA 1
ATOM 1697 C C . GLN B 1 24 ? 5.559 21.594 10.305 1 97.69 24 GLN B C 1
ATOM 1699 O O . GLN B 1 24 ? 5.832 21.047 9.234 1 97.69 24 GLN B O 1
ATOM 1704 N N . ARG B 1 25 ? 5.027 22.797 10.414 1 97.88 25 ARG B N 1
ATOM 1705 C CA . ARG B 1 25 ? 4.75 23.594 9.227 1 97.88 25 ARG B CA 1
ATOM 1706 C C . ARG B 1 25 ? 6.02 23.844 8.422 1 97.88 25 ARG B C 1
ATOM 1708 O O . ARG B 1 25 ? 6.02 23.719 7.199 1 97.88 25 ARG B O 1
ATOM 1715 N N . ASP B 1 26 ? 7.066 24.156 9.086 1 98 26 ASP B N 1
ATOM 1716 C CA . ASP B 1 26 ? 8.32 24.484 8.414 1 98 26 ASP B CA 1
ATOM 1717 C C . ASP B 1 26 ? 8.867 23.281 7.652 1 98 26 ASP B C 1
ATOM 1719 O O . ASP B 1 26 ? 9.383 23.438 6.543 1 98 26 ASP B O 1
ATOM 1723 N N . VAL B 1 27 ? 8.797 22.141 8.273 1 98.38 27 VAL B N 1
ATOM 1724 C CA . VAL B 1 27 ? 9.266 20.922 7.605 1 98.38 27 VAL B CA 1
ATOM 1725 C C . VAL B 1 27 ? 8.422 20.672 6.355 1 98.38 27 VAL B C 1
ATOM 1727 O O . VAL B 1 27 ? 8.961 20.375 5.285 1 98.38 27 VAL B O 1
ATOM 1730 N N . LEU B 1 28 ? 7.109 20.766 6.492 1 98.62 28 LEU B N 1
ATOM 1731 C CA . LEU B 1 28 ? 6.227 20.547 5.355 1 98.62 28 LEU B CA 1
ATOM 1732 C C . LEU B 1 28 ? 6.531 21.531 4.227 1 98.62 28 LEU B C 1
ATOM 1734 O O . LEU B 1 28 ? 6.648 21.125 3.064 1 98.62 28 LEU B O 1
ATOM 1738 N N . GLN B 1 29 ? 6.723 22.75 4.547 1 98.06 29 GLN B N 1
ATOM 1739 C CA . GLN B 1 29 ? 6.945 23.797 3.543 1 98.06 29 GLN B CA 1
ATOM 1740 C C . GLN B 1 29 ? 8.328 23.672 2.922 1 98.06 29 GLN B C 1
ATOM 1742 O O . GLN B 1 29 ? 8.539 24.047 1.765 1 98.06 29 GLN B O 1
ATOM 1747 N N . ARG B 1 30 ? 9.188 23.125 3.646 1 98.12 30 ARG B N 1
ATOM 1748 C CA . ARG B 1 30 ? 10.555 22.969 3.152 1 98.12 30 ARG B CA 1
ATOM 1749 C C . ARG B 1 30 ? 10.641 21.812 2.156 1 98.12 30 ARG B C 1
ATOM 1751 O O . ARG B 1 30 ? 11.398 21.875 1.188 1 98.12 30 ARG B O 1
ATOM 1758 N N . TYR B 1 31 ? 9.797 20.812 2.326 1 98.75 31 TYR B N 1
ATOM 1759 C CA . TYR B 1 31 ? 10.086 19.578 1.594 1 98.75 31 TYR B CA 1
ATOM 1760 C C . TYR B 1 31 ? 8.945 19.219 0.654 1 98.75 31 TYR B C 1
ATOM 1762 O O . TYR B 1 31 ? 9.094 18.359 -0.214 1 98.75 31 TYR B O 1
ATOM 1770 N N . PHE B 1 32 ? 7.816 19.875 0.745 1 98.81 32 PHE B N 1
ATOM 1771 C CA . PHE B 1 32 ? 6.676 19.594 -0.119 1 98.81 32 PHE B CA 1
ATOM 1772 C C . PHE B 1 32 ? 6.41 20.766 -1.059 1 98.81 32 PHE B C 1
ATOM 1774 O O . PHE B 1 32 ? 6.609 21.922 -0.686 1 98.81 32 PHE B O 1
ATOM 1781 N N . LEU B 1 33 ? 5.949 20.453 -2.25 1 98.69 33 LEU B N 1
ATOM 1782 C CA . LEU B 1 33 ? 5.516 21.5 -3.17 1 98.69 33 LEU B CA 1
ATOM 1783 C C . LEU B 1 33 ? 4.246 22.172 -2.664 1 98.69 33 LEU B C 1
ATOM 1785 O O . LEU B 1 33 ? 3.455 21.562 -1.941 1 98.69 33 LEU B O 1
ATOM 1789 N N . GLN B 1 34 ? 4.023 23.359 -3.133 1 98.38 34 GLN B N 1
ATOM 1790 C CA . GLN B 1 34 ? 2.859 24.141 -2.715 1 98.38 34 GLN B CA 1
ATOM 1791 C C . GLN B 1 34 ? 1.562 23.453 -3.127 1 98.38 34 GLN B C 1
ATOM 1793 O O . GLN B 1 34 ? 0.558 23.531 -2.416 1 98.38 34 GLN B O 1
ATOM 1798 N N . GLY B 1 35 ? 1.615 22.734 -4.211 1 98.44 35 GLY B N 1
ATOM 1799 C CA . GLY B 1 35 ? 0.432 22.047 -4.699 1 98.44 35 GLY B CA 1
ATOM 1800 C C . GLY B 1 35 ? 0.462 20.547 -4.434 1 98.44 35 GLY B C 1
ATOM 1801 O O . GLY B 1 35 ? -0.144 19.781 -5.176 1 98.44 35 GLY B O 1
ATOM 1802 N N . ALA B 1 36 ? 1.143 20.109 -3.385 1 98.62 36 ALA B N 1
ATOM 1803 C CA . ALA B 1 36 ? 1.29 18.688 -3.092 1 98.62 36 ALA B CA 1
ATOM 1804 C C . ALA B 1 36 ? -0.06 18.047 -2.787 1 98.62 36 ALA B C 1
ATOM 1806 O O . ALA B 1 36 ? -0.927 18.672 -2.172 1 98.62 36 ALA B O 1
ATOM 1807 N N . SER B 1 37 ? -0.269 16.828 -3.215 1 98.62 37 SER B N 1
ATOM 1808 C CA . SER B 1 37 ? -1.485 16.062 -2.945 1 98.62 37 SER B CA 1
ATOM 1809 C C . SER B 1 37 ? -1.22 14.93 -1.966 1 98.62 37 SER B C 1
ATOM 1811 O O . SER B 1 37 ? -0.065 14.602 -1.68 1 98.62 37 SER B O 1
ATOM 1813 N N . PHE B 1 38 ? -2.27 14.438 -1.501 1 98.75 38 PHE B N 1
ATOM 1814 C CA . PHE B 1 38 ? -2.197 13.43 -0.451 1 98.75 38 PHE B CA 1
ATOM 1815 C C . PHE B 1 38 ? -3.342 12.43 -0.578 1 98.75 38 PHE B C 1
ATOM 1817 O O . PHE B 1 38 ? -4.492 12.82 -0.783 1 98.75 38 PHE B O 1
ATOM 1824 N N . ASP B 1 39 ? -2.945 11.156 -0.544 1 98.25 39 ASP B N 1
ATOM 1825 C CA . ASP B 1 39 ? -3.936 10.086 -0.597 1 98.25 39 ASP B CA 1
ATOM 1826 C C . ASP B 1 39 ? -3.756 9.117 0.568 1 98.25 39 ASP B C 1
ATOM 1828 O O . ASP B 1 39 ? -2.77 8.383 0.623 1 98.25 39 ASP B O 1
ATOM 1832 N N . HIS B 1 40 ? -4.629 9.172 1.463 1 97.5 40 HIS B N 1
ATOM 1833 C CA . HIS B 1 40 ? -4.719 8.32 2.641 1 97.5 40 HIS B CA 1
ATOM 1834 C C . HIS B 1 40 ? -6.043 7.566 2.68 1 97.5 40 HIS B C 1
ATOM 1836 O O . HIS B 1 40 ? -7.035 8.016 2.096 1 97.5 40 HIS B O 1
ATOM 1842 N N . PRO B 1 41 ? -6.082 6.398 3.316 1 95.56 41 PRO B N 1
ATOM 1843 C CA . PRO B 1 41 ? -7.348 5.668 3.377 1 95.56 41 PRO B CA 1
ATOM 1844 C C . PRO B 1 41 ? -8.469 6.484 4.012 1 95.56 41 PRO B C 1
ATOM 1846 O O . PRO B 1 41 ? -9.633 6.371 3.605 1 95.56 41 PRO B O 1
ATOM 1849 N N . MET B 1 42 ? -8.211 7.387 4.883 1 93.62 42 MET B N 1
ATOM 1850 C CA . MET B 1 42 ? -9.242 8.086 5.641 1 93.62 42 MET B CA 1
ATOM 1851 C C . MET B 1 42 ? -9.555 9.438 5.012 1 93.62 42 MET B C 1
ATOM 1853 O O . MET B 1 42 ? -10.648 9.977 5.195 1 93.62 42 MET B O 1
ATOM 1857 N N . CYS B 1 43 ? -8.672 9.992 4.367 1 96.56 43 CYS B N 1
ATOM 1858 C CA . CYS B 1 43 ? -8.859 11.312 3.787 1 96.56 43 CYS B CA 1
ATOM 1859 C C . CYS B 1 43 ? -7.957 11.508 2.576 1 96.56 43 CYS B C 1
ATOM 1861 O O . CYS B 1 43 ? -7.059 10.703 2.33 1 96.56 43 CYS B O 1
ATOM 1863 N N . CYS B 1 44 ? -8.273 12.562 1.846 1 97.94 44 CYS B N 1
ATOM 1864 C CA . CYS B 1 44 ? -7.449 12.867 0.682 1 97.94 44 CYS B CA 1
ATOM 1865 C C . CYS B 1 44 ? -7.398 14.367 0.429 1 97.94 44 CYS B C 1
ATOM 1867 O O . CYS B 1 44 ? -8.344 15.086 0.739 1 97.94 44 CYS B O 1
ATOM 1869 N N . VAL B 1 45 ? -6.262 14.797 0.022 1 98.5 45 VAL B N 1
ATOM 1870 C CA . VAL B 1 45 ? -6.043 16.172 -0.393 1 98.5 45 VAL B CA 1
ATOM 1871 C C . VAL B 1 45 ? -5.781 16.234 -1.896 1 98.5 45 VAL B C 1
ATOM 1873 O O . VAL B 1 45 ? -4.75 15.75 -2.371 1 98.5 45 VAL B O 1
ATOM 1876 N N . THR B 1 46 ? -6.719 16.781 -2.629 1 97.06 46 THR B N 1
ATOM 1877 C CA . THR B 1 46 ? -6.555 16.938 -4.07 1 97.06 46 THR B CA 1
ATOM 1878 C C . THR B 1 46 ? -5.621 18.109 -4.391 1 97.06 46 THR B C 1
ATOM 1880 O O . THR B 1 46 ? -5.602 19.109 -3.676 1 97.06 46 THR B O 1
ATOM 1883 N N . ARG B 1 47 ? -4.93 17.938 -5.434 1 97.69 47 ARG B N 1
ATOM 1884 C CA . ARG B 1 47 ? -3.984 18.953 -5.855 1 97.69 47 ARG B CA 1
ATOM 1885 C C . ARG B 1 47 ? -4.703 20.266 -6.184 1 97.69 47 ARG B C 1
ATOM 1887 O O . ARG B 1 47 ? -5.66 20.266 -6.965 1 97.69 47 ARG B O 1
ATOM 1894 N N . THR B 1 48 ? -4.281 21.266 -5.637 1 97.19 48 THR B N 1
ATOM 1895 C CA . THR B 1 48 ? -4.668 22.625 -5.953 1 97.19 48 THR B CA 1
ATOM 1896 C C . THR B 1 48 ? -3.465 23.562 -5.875 1 97.19 48 THR B C 1
ATOM 1898 O O . THR B 1 48 ? -2.332 23.109 -5.699 1 97.19 48 THR B O 1
ATOM 1901 N N . ARG B 1 49 ? -3.682 24.828 -6 1 96.88 49 ARG B N 1
ATOM 1902 C CA . ARG B 1 49 ? -2.598 25.797 -5.98 1 96.88 49 ARG B CA 1
ATOM 1903 C C . ARG B 1 49 ? -1.911 25.828 -4.617 1 96.88 49 ARG B C 1
ATOM 1905 O O . ARG B 1 49 ? -0.702 26.047 -4.531 1 96.88 49 ARG B O 1
ATOM 1912 N N . ASN B 1 50 ? -2.686 25.609 -3.58 1 97.69 50 ASN B N 1
ATOM 1913 C CA . ASN B 1 50 ? -2.131 25.719 -2.234 1 97.69 50 ASN B CA 1
ATOM 1914 C C . ASN B 1 50 ? -2.551 24.547 -1.351 1 97.69 50 ASN B C 1
ATOM 1916 O O . ASN B 1 50 ? -2.771 24.719 -0.151 1 97.69 50 ASN B O 1
ATOM 1920 N N . SER B 1 51 ? -2.678 23.391 -1.918 1 98.38 51 SER B N 1
ATOM 1921 C CA . SER B 1 51 ? -3.182 22.234 -1.187 1 98.38 51 SER B CA 1
ATOM 1922 C C . SER B 1 51 ? -2.232 21.844 -0.06 1 98.38 51 SER B C 1
ATOM 1924 O O . SER B 1 51 ? -2.662 21.281 0.956 1 98.38 51 SER B O 1
ATOM 1926 N N . ARG B 1 52 ? -0.975 22.156 -0.239 1 98.5 52 ARG B N 1
ATOM 1927 C CA . ARG B 1 52 ? -0.023 21.875 0.827 1 98.5 52 ARG B CA 1
ATOM 1928 C C . ARG B 1 52 ? -0.428 22.547 2.129 1 98.5 52 ARG B C 1
ATOM 1930 O O . ARG B 1 52 ? -0.54 21.906 3.17 1 98.5 52 ARG B O 1
ATOM 1937 N N . ASP B 1 53 ? -0.713 23.922 2.018 1 97.31 53 ASP B N 1
ATOM 1938 C CA . ASP B 1 53 ? -0.946 24.734 3.213 1 97.31 53 ASP B CA 1
ATOM 1939 C C . ASP B 1 53 ? -2.426 24.734 3.592 1 97.31 53 ASP B C 1
ATOM 1941 O O . ASP B 1 53 ? -2.773 24.969 4.75 1 97.31 53 ASP B O 1
ATOM 1945 N N . ALA B 1 54 ? -3.246 24.5 2.6 1 96.25 54 ALA B N 1
ATOM 1946 C CA . ALA B 1 54 ? -4.691 24.484 2.822 1 96.25 54 ALA B CA 1
ATOM 1947 C C . ALA B 1 54 ? -5.254 23.078 2.646 1 96.25 54 ALA B C 1
ATOM 1949 O O . ALA B 1 54 ? -6.215 22.875 1.9 1 96.25 54 ALA B O 1
ATOM 1950 N N . GLY B 1 55 ? -4.758 22.109 3.338 1 97.81 55 GLY B N 1
ATOM 1951 C CA . GLY B 1 55 ? -5.188 20.719 3.303 1 97.81 55 GLY B CA 1
ATOM 1952 C C . GLY B 1 55 ? -4.227 19.781 4.008 1 97.81 55 GLY B C 1
ATOM 1953 O O . GLY B 1 55 ? -4.492 19.328 5.121 1 97.81 55 GLY B O 1
ATOM 1954 N N . LEU B 1 56 ? -3.09 19.656 3.348 1 98.56 56 LEU B N 1
ATOM 1955 C CA . LEU B 1 56 ? -2.107 18.688 3.824 1 98.56 56 LEU B CA 1
ATOM 1956 C C . LEU B 1 56 ? -1.577 19.078 5.199 1 98.56 56 LEU B C 1
ATOM 1958 O O . LEU B 1 56 ? -1.403 18.219 6.07 1 98.56 56 LEU B O 1
ATOM 1962 N N . LEU B 1 57 ? -1.289 20.297 5.379 1 98.31 57 LEU B N 1
ATOM 1963 C CA . LEU B 1 57 ? -0.803 20.766 6.668 1 98.31 57 LEU B CA 1
ATOM 1964 C C . LEU B 1 57 ? -1.793 20.438 7.777 1 98.31 57 LEU B C 1
ATOM 1966 O O . LEU B 1 57 ? -1.396 19.984 8.859 1 98.31 57 LEU B O 1
ATOM 1970 N N . GLN B 1 58 ? -3.051 20.656 7.547 1 97.94 58 GLN B N 1
ATOM 1971 C CA . GLN B 1 58 ? -4.07 20.422 8.562 1 97.94 58 GLN B CA 1
ATOM 1972 C C . GLN B 1 58 ? -4.168 18.938 8.891 1 97.94 58 GLN B C 1
ATOM 1974 O O . GLN B 1 58 ? -4.512 18.562 10.016 1 97.94 58 GLN B O 1
ATOM 1979 N N . VAL B 1 59 ? -3.898 18.062 7.953 1 97.75 59 VAL B N 1
ATOM 1980 C CA . VAL B 1 59 ? -3.869 16.641 8.227 1 97.75 59 VAL B CA 1
ATOM 1981 C C . VAL B 1 59 ? -2.795 16.328 9.273 1 97.75 59 VAL B C 1
ATOM 1983 O O . VAL B 1 59 ? -3.057 15.641 10.258 1 97.75 59 VAL B O 1
ATOM 1986 N N . TYR B 1 60 ? -1.612 16.891 9.047 1 97.31 60 TYR B N 1
ATOM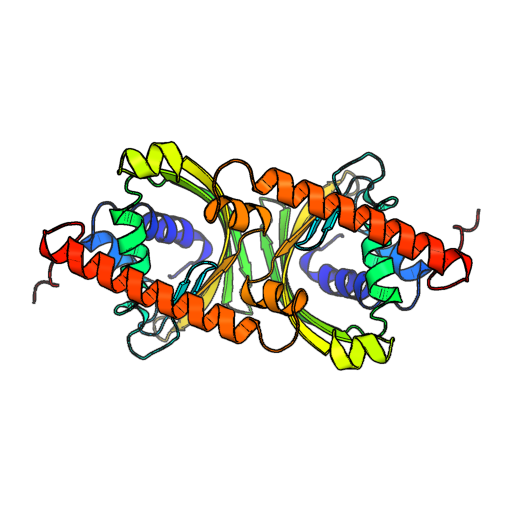 1987 C CA . TYR B 1 60 ? -0.521 16.672 9.984 1 97.31 60 TYR B CA 1
ATOM 1988 C C . TYR B 1 60 ? -0.804 17.344 11.32 1 97.31 60 TYR B C 1
ATOM 1990 O O . TYR B 1 60 ? -0.435 16.812 12.375 1 97.31 60 TYR B O 1
ATOM 1998 N N . GLN B 1 61 ? -1.421 18.469 11.266 1 96.88 61 GLN B N 1
ATOM 1999 C CA . GLN B 1 61 ? -1.77 19.156 12.508 1 96.88 61 GLN B CA 1
ATOM 2000 C C . GLN B 1 61 ? -2.799 18.375 13.305 1 96.88 61 GLN B C 1
ATOM 2002 O O . GLN B 1 61 ? -2.709 18.281 14.531 1 96.88 61 GLN B O 1
ATOM 2007 N N . PHE B 1 62 ? -3.758 17.859 12.594 1 94.56 62 PHE B N 1
ATOM 2008 C CA . PHE B 1 62 ? -4.723 16.969 13.25 1 94.56 62 PHE B CA 1
ATOM 2009 C C . PHE B 1 62 ? -4.02 15.797 13.914 1 94.56 62 PHE B C 1
ATOM 2011 O O . PHE B 1 62 ? -4.289 15.484 15.07 1 94.56 62 PHE B O 1
ATOM 2018 N N . LEU B 1 63 ? -3.127 15.18 13.227 1 92.62 63 LEU B N 1
ATOM 2019 C CA . LEU B 1 63 ? -2.391 14.031 13.742 1 92.62 63 LEU B CA 1
ATOM 2020 C C . LEU B 1 63 ? -1.679 14.383 15.039 1 92.62 63 LEU B C 1
ATOM 2022 O O . LEU B 1 63 ? -1.793 13.656 16.031 1 92.62 63 LEU B O 1
ATOM 2026 N N . ARG B 1 64 ? -1.038 15.5 15.016 1 92 64 ARG B N 1
ATOM 2027 C CA . ARG B 1 64 ? -0.234 15.875 16.172 1 92 64 ARG B CA 1
ATOM 2028 C C . ARG B 1 64 ? -1.117 16.344 17.328 1 92 64 ARG B C 1
ATOM 2030 O O . ARG B 1 64 ? -0.786 16.141 18.5 1 92 64 ARG B O 1
ATOM 2037 N N . SER B 1 65 ? -2.168 17 17.031 1 89.81 65 SER B N 1
ATOM 2038 C CA . SER B 1 65 ? -3.021 17.531 18.078 1 89.81 65 SER B CA 1
ATOM 2039 C C . SER B 1 65 ? -3.795 16.406 18.781 1 89.81 65 SER B C 1
ATOM 2041 O O . SER B 1 65 ? -4.086 16.484 19.969 1 89.81 65 SER B O 1
ATOM 2043 N N . VAL B 1 66 ? -3.984 15.375 18.031 1 87.38 66 VAL B N 1
ATOM 2044 C CA . VAL B 1 66 ? -4.789 14.297 18.578 1 87.38 66 VAL B CA 1
ATOM 2045 C C . VAL B 1 66 ? -3.873 13.188 19.109 1 87.38 66 VAL B C 1
ATOM 2047 O O . VAL B 1 66 ? -4.168 12.555 20.125 1 87.38 66 VAL B O 1
ATOM 2050 N N . PHE B 1 67 ? -2.746 12.977 18.422 1 87.31 67 PHE B N 1
ATOM 2051 C CA . PHE B 1 67 ? -1.842 11.883 18.766 1 87.31 67 PHE B CA 1
ATOM 2052 C C . PHE B 1 67 ? -0.465 12.422 19.141 1 87.31 67 PHE B C 1
ATOM 2054 O O . PHE B 1 67 ? 0.533 12.086 18.5 1 87.31 67 PHE B O 1
ATOM 2061 N N . MET B 1 68 ? -0.231 13.117 20.172 1 77.94 68 MET B N 1
ATOM 2062 C CA . MET B 1 68 ? 0.961 13.875 20.547 1 77.94 68 MET B CA 1
ATOM 2063 C C . MET B 1 68 ? 2.129 12.938 20.828 1 77.94 68 MET B C 1
ATOM 2065 O O . MET B 1 68 ? 3.285 13.289 20.609 1 77.94 68 MET B O 1
ATOM 2069 N N . ASP B 1 69 ? 1.802 11.789 21.234 1 80.12 69 ASP B N 1
ATOM 2070 C CA . ASP B 1 69 ? 2.865 10.852 21.594 1 80.12 69 ASP B CA 1
ATOM 2071 C C . ASP B 1 69 ? 3.076 9.82 20.484 1 80.12 69 ASP B C 1
ATOM 2073 O O . ASP B 1 69 ? 3.518 8.695 20.75 1 80.12 69 ASP B O 1
ATOM 2077 N N . THR B 1 70 ? 2.781 10.242 19.344 1 83.94 70 THR B N 1
ATOM 2078 C CA . THR B 1 70 ? 2.949 9.344 18.203 1 83.94 70 THR B CA 1
ATOM 2079 C C . THR B 1 70 ? 4.418 8.984 18 1 83.94 70 THR B C 1
ATOM 2081 O O . THR B 1 70 ? 5.297 9.844 18.125 1 83.94 70 THR B O 1
ATOM 2084 N N . GLU B 1 71 ? 4.695 7.719 17.844 1 90.69 71 GLU B N 1
ATOM 2085 C CA . GLU B 1 71 ? 6.012 7.211 17.484 1 90.69 71 GLU B CA 1
ATOM 2086 C C . GLU B 1 71 ? 5.992 6.57 16.094 1 90.69 71 GLU B C 1
ATOM 2088 O O . GLU B 1 71 ? 4.941 6.137 15.617 1 90.69 71 GLU B O 1
ATOM 2093 N N . ILE B 1 72 ? 7.188 6.668 15.477 1 95.19 72 ILE B N 1
ATOM 2094 C CA . ILE B 1 72 ? 7.281 6.062 14.156 1 95.19 72 ILE B CA 1
ATOM 2095 C C . ILE B 1 72 ? 8.633 5.375 13.992 1 95.19 72 ILE B C 1
ATOM 2097 O O . ILE B 1 72 ? 9.664 5.91 14.422 1 95.19 72 ILE B O 1
ATOM 2101 N N . GLU B 1 73 ? 8.578 4.188 13.586 1 96.94 73 GLU B N 1
ATOM 2102 C CA . GLU B 1 73 ? 9.773 3.418 13.266 1 96.94 73 GLU B CA 1
ATOM 2103 C C . GLU B 1 73 ? 9.852 3.109 11.773 1 96.94 73 GLU B C 1
ATOM 2105 O O . GLU B 1 73 ? 8.961 2.457 11.227 1 96.94 73 GLU B O 1
ATOM 2110 N N . ILE B 1 74 ? 10.867 3.582 11.164 1 97.38 74 ILE B N 1
ATOM 2111 C CA . ILE B 1 74 ? 11.062 3.326 9.734 1 97.38 74 ILE B CA 1
ATOM 2112 C C . ILE B 1 74 ? 11.844 2.027 9.547 1 97.38 74 ILE B C 1
ATOM 2114 O O . ILE B 1 74 ? 12.922 1.855 10.125 1 97.38 74 ILE B O 1
ATOM 2118 N N . HIS B 1 75 ? 11.359 1.126 8.727 1 97.12 75 HIS B N 1
ATOM 2119 C CA . HIS B 1 75 ? 11.945 -0.197 8.547 1 97.12 75 HIS B CA 1
ATOM 2120 C C . HIS B 1 75 ? 12.773 -0.26 7.273 1 97.12 75 HIS B C 1
ATOM 2122 O O . HIS B 1 75 ? 13.781 -0.974 7.215 1 97.12 75 HIS B O 1
ATOM 2128 N N . SER B 1 76 ? 12.328 0.421 6.324 1 97.69 76 SER B N 1
ATOM 2129 C CA . SER B 1 76 ? 12.969 0.335 5.016 1 97.69 76 SER B CA 1
ATOM 2130 C C . SER B 1 76 ? 12.68 1.571 4.172 1 97.69 76 SER B C 1
ATOM 2132 O O . SER B 1 76 ? 11.57 2.1 4.199 1 97.69 76 SER B O 1
ATOM 2134 N N . VAL B 1 77 ? 13.68 2.029 3.484 1 98.06 77 VAL B N 1
ATOM 2135 C CA . VAL B 1 77 ? 13.555 3.111 2.512 1 98.06 77 VAL B CA 1
ATOM 2136 C C . VAL B 1 77 ? 14.195 2.691 1.19 1 98.06 77 VAL B C 1
ATOM 2138 O O . VAL B 1 77 ? 15.266 2.08 1.178 1 98.06 77 VAL B O 1
ATOM 2141 N N . ALA B 1 78 ? 13.516 2.934 0.104 1 98.06 78 ALA B N 1
ATOM 2142 C CA . ALA B 1 78 ? 14.031 2.646 -1.23 1 98.06 78 ALA B CA 1
ATOM 2143 C C . ALA B 1 78 ? 13.617 3.725 -2.227 1 98.06 78 ALA B C 1
ATOM 2145 O O . ALA B 1 78 ? 12.617 4.422 -2.016 1 98.06 78 ALA B O 1
ATOM 2146 N N . ILE B 1 79 ? 14.422 3.893 -3.234 1 97.31 79 ILE B N 1
ATOM 2147 C CA . ILE B 1 79 ? 14.117 4.934 -4.211 1 97.31 79 ILE B CA 1
ATOM 2148 C C . ILE B 1 79 ? 14.297 4.383 -5.621 1 97.31 79 ILE B C 1
ATOM 2150 O O . ILE B 1 79 ? 15.195 3.582 -5.879 1 97.31 79 ILE B O 1
ATO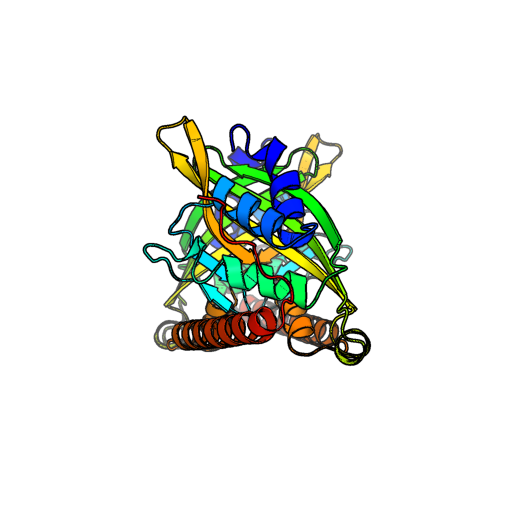M 2154 N N . ASN B 1 80 ? 13.328 4.598 -6.465 1 97.31 80 ASN B N 1
ATOM 2155 C CA . ASN B 1 80 ? 13.516 4.496 -7.906 1 97.31 80 ASN B CA 1
ATOM 2156 C C . ASN B 1 80 ? 13.984 5.82 -8.508 1 97.31 80 ASN B C 1
ATOM 2158 O O . ASN B 1 80 ? 13.18 6.734 -8.695 1 97.31 80 ASN B O 1
ATOM 2162 N N . GLU B 1 81 ? 15.164 5.914 -8.875 1 93.56 81 GLU B N 1
ATOM 2163 C CA . GLU B 1 81 ? 15.773 7.168 -9.312 1 93.56 81 GLU B CA 1
ATOM 2164 C C . GLU B 1 81 ? 15.234 7.594 -10.68 1 93.56 81 GLU B C 1
ATOM 2166 O O . GLU B 1 81 ? 15.141 8.789 -10.969 1 93.56 81 GLU B O 1
ATOM 2171 N N . GLU B 1 82 ? 14.898 6.637 -11.477 1 94.75 82 GLU B N 1
ATOM 2172 C CA . GLU B 1 82 ? 14.406 6.949 -12.82 1 94.75 82 GLU B CA 1
ATOM 2173 C C . GLU B 1 82 ? 13.031 7.617 -12.758 1 94.75 82 GLU B C 1
ATOM 2175 O O . GLU B 1 82 ? 12.758 8.539 -13.523 1 94.75 82 GLU B O 1
ATOM 2180 N N . LYS B 1 83 ? 12.242 7.18 -11.781 1 95.44 83 LYS B N 1
ATOM 2181 C CA . LYS B 1 83 ? 10.859 7.648 -11.719 1 95.44 83 LYS B CA 1
ATOM 2182 C C . LYS B 1 83 ? 10.672 8.656 -10.594 1 95.44 83 LYS B C 1
ATOM 2184 O O . LYS B 1 83 ? 9.641 9.32 -10.508 1 95.44 83 LYS B O 1
ATOM 2189 N N . ASP B 1 84 ? 11.625 8.828 -9.734 1 95.94 84 ASP B N 1
ATOM 2190 C CA . ASP B 1 84 ? 11.594 9.711 -8.57 1 95.94 84 ASP B CA 1
ATOM 2191 C C . ASP B 1 84 ? 10.477 9.305 -7.605 1 95.94 84 ASP B C 1
ATOM 2193 O O . ASP B 1 84 ? 9.688 10.148 -7.176 1 95.94 84 ASP B O 1
ATOM 2197 N N . HIS B 1 85 ? 10.367 8.031 -7.359 1 97.88 85 HIS B N 1
ATOM 2198 C CA . HIS B 1 85 ? 9.469 7.461 -6.355 1 97.88 85 HIS B CA 1
ATOM 2199 C C . HIS B 1 85 ? 10.25 6.977 -5.137 1 97.88 85 HIS B C 1
ATOM 2201 O O . HIS B 1 85 ? 11.242 6.25 -5.277 1 97.88 85 HIS B O 1
ATOM 2207 N N . LEU B 1 86 ? 9.859 7.465 -4.059 1 98.56 86 LEU B N 1
ATOM 2208 C CA . LEU B 1 86 ? 10.461 7.035 -2.801 1 98.56 86 LEU B CA 1
ATOM 2209 C C . LEU B 1 86 ? 9.484 6.18 -1.998 1 98.56 86 LEU B C 1
ATOM 2211 O O . LEU B 1 86 ? 8.312 6.535 -1.863 1 98.56 86 LEU B O 1
ATOM 2215 N N . TYR B 1 87 ? 9.953 5 -1.518 1 98.69 87 TYR B N 1
ATOM 2216 C CA . TYR B 1 87 ? 9.156 4.066 -0.733 1 98.69 87 TYR B CA 1
ATOM 2217 C C . TYR B 1 87 ? 9.648 4.004 0.707 1 98.69 87 TYR B C 1
ATOM 2219 O O . TYR B 1 87 ? 10.828 3.732 0.954 1 98.69 87 TYR B O 1
ATOM 2227 N N . VAL B 1 88 ? 8.688 4.223 1.633 1 98.62 88 VAL B N 1
ATOM 2228 C CA . VAL B 1 88 ? 9.031 4.219 3.049 1 98.62 88 VAL B CA 1
ATOM 2229 C C . VAL B 1 88 ? 8.125 3.246 3.801 1 98.62 88 VAL B C 1
ATOM 2231 O O . VAL B 1 88 ? 6.922 3.479 3.918 1 98.62 88 VAL B O 1
ATOM 2234 N N . GLU B 1 89 ? 8.695 2.197 4.293 1 98.31 89 GLU B N 1
ATOM 2235 C CA . GLU B 1 89 ? 7.973 1.283 5.172 1 98.31 89 GLU B CA 1
ATOM 2236 C C . GLU B 1 89 ? 8.141 1.675 6.637 1 98.31 89 GLU B C 1
ATOM 2238 O O . GLU B 1 89 ? 9.266 1.816 7.117 1 98.31 89 GLU B O 1
ATOM 2243 N N . ALA B 1 90 ? 7.023 1.812 7.305 1 97.81 90 ALA B N 1
ATOM 2244 C CA . ALA B 1 90 ? 7.117 2.266 8.688 1 97.81 90 ALA B CA 1
ATOM 2245 C C . ALA B 1 90 ? 6 1.665 9.539 1 97.81 90 ALA B C 1
ATOM 2247 O O . ALA B 1 90 ? 5.027 1.126 9.008 1 97.81 90 ALA B O 1
ATOM 2248 N N . THR B 1 91 ? 6.234 1.642 10.828 1 96.44 91 THR B N 1
ATOM 2249 C CA . THR B 1 91 ? 5.211 1.345 11.828 1 96.44 91 THR B CA 1
ATOM 2250 C C . THR B 1 91 ? 4.953 2.561 12.719 1 96.44 91 THR B C 1
ATOM 2252 O O . THR B 1 91 ? 5.883 3.131 13.289 1 96.44 91 THR B O 1
ATOM 2255 N N . GLN B 1 92 ? 3.756 2.938 12.695 1 93.12 92 GLN B N 1
ATOM 2256 C CA . GLN B 1 92 ? 3.355 4.078 13.508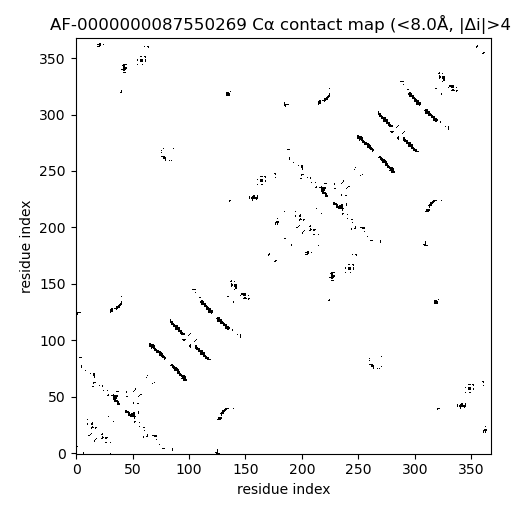 1 93.12 92 GLN B CA 1
ATOM 2257 C C . GLN B 1 92 ? 2.605 3.621 14.758 1 93.12 92 GLN B C 1
ATOM 2259 O O . GLN B 1 92 ? 1.767 2.721 14.695 1 93.12 92 GLN B O 1
ATOM 2264 N N . HIS B 1 93 ? 3.021 4.098 15.859 1 91.31 93 HIS B N 1
ATOM 2265 C CA . HIS B 1 93 ? 2.297 3.9 17.109 1 91.31 93 HIS B CA 1
ATOM 2266 C C . HIS B 1 93 ? 1.419 5.105 17.438 1 91.31 93 HIS B C 1
ATOM 2268 O O . HIS B 1 93 ? 1.916 6.137 17.891 1 91.31 93 HIS B O 1
ATOM 2274 N N . LEU B 1 94 ? 0.193 4.934 17.25 1 85.19 94 LEU B N 1
ATOM 2275 C CA . LEU B 1 94 ? -0.756 6.016 17.484 1 85.19 94 LEU B CA 1
ATOM 2276 C C . LEU B 1 94 ? -1.283 5.973 18.922 1 85.19 94 LEU B C 1
ATOM 2278 O O . LEU B 1 94 ? -2.014 5.047 19.281 1 85.19 94 LEU B O 1
ATOM 2282 N N . ARG B 1 95 ? -0.867 6.945 19.719 1 83.88 95 ARG B N 1
ATOM 2283 C CA . ARG B 1 95 ? -1.326 7.055 21.094 1 83.88 95 ARG B CA 1
ATOM 2284 C C . ARG B 1 95 ? -2.027 8.391 21.328 1 83.88 95 ARG B C 1
ATOM 2286 O O . ARG B 1 95 ? -1.394 9.445 21.281 1 83.88 95 ARG B O 1
ATOM 2293 N N . SER B 1 96 ? -3.234 8.312 21.594 1 81.75 96 SER B N 1
ATOM 2294 C CA . SER B 1 96 ? -4 9.539 21.797 1 81.75 96 SER B CA 1
ATOM 2295 C C . SER B 1 96 ? -3.695 10.156 23.156 1 81.75 96 SER B C 1
ATOM 2297 O O . SER B 1 96 ? -3.477 9.445 24.141 1 81.75 96 SER B O 1
ATOM 2299 N N . TYR B 1 97 ? -3.664 11.422 23.188 1 77.69 97 TYR B N 1
ATOM 2300 C CA . TYR B 1 97 ? -3.494 12.156 24.438 1 77.69 97 TYR B CA 1
ATOM 2301 C C . TYR B 1 97 ? -4.82 12.281 25.188 1 77.69 97 TYR B C 1
ATOM 2303 O O . TYR B 1 97 ? -4.844 12.578 26.391 1 77.69 97 TYR B O 1
ATOM 2311 N N . ILE B 1 98 ? -5.887 12.016 24.391 1 76.94 98 ILE B N 1
ATOM 2312 C CA . ILE B 1 98 ? -7.211 12.039 25 1 76.94 98 ILE B CA 1
ATOM 2313 C C . ILE B 1 98 ? -7.508 10.688 25.641 1 76.94 98 ILE B C 1
ATOM 2315 O O . ILE B 1 98 ? -7.566 9.664 24.953 1 76.94 98 ILE B O 1
ATOM 2319 N N . PRO B 1 99 ? -7.699 10.766 26.938 1 76.62 99 PRO B N 1
ATOM 2320 C CA . PRO B 1 99 ? -7.773 9.516 27.688 1 76.62 99 PRO B CA 1
ATOM 2321 C C . PRO B 1 99 ? -8.812 8.547 27.125 1 76.62 99 PRO B C 1
ATOM 2323 O O . PRO B 1 99 ? -8.523 7.355 26.969 1 76.62 99 PRO B O 1
ATOM 2326 N N . PHE B 1 100 ? -9.961 9.062 26.812 1 72.25 100 PHE B N 1
ATOM 2327 C CA . PHE B 1 100 ? -11.023 8.203 26.297 1 72.25 100 PHE B CA 1
ATOM 2328 C C . PHE B 1 100 ? -10.641 7.617 24.953 1 72.25 100 PHE B C 1
ATOM 2330 O O . PHE B 1 100 ? -10.852 6.43 24.703 1 72.25 100 PHE B O 1
ATOM 2337 N N . VAL B 1 101 ? -10.062 8.391 24.125 1 70.69 101 VAL B N 1
ATOM 2338 C CA . VAL B 1 101 ? -9.664 7.945 22.781 1 70.69 101 VAL B CA 1
ATOM 2339 C C . VAL B 1 101 ? -8.508 6.957 22.891 1 70.69 101 VAL B C 1
ATOM 2341 O O . VAL B 1 101 ? -8.484 5.949 22.188 1 70.69 101 VAL B O 1
ATOM 2344 N N . ARG B 1 102 ? -7.648 7.191 23.844 1 72.5 102 ARG B N 1
ATOM 2345 C CA . ARG B 1 102 ? -6.484 6.336 24.047 1 72.5 102 ARG B CA 1
ATOM 2346 C C . ARG B 1 102 ? -6.902 4.941 24.5 1 72.5 102 ARG B C 1
ATOM 2348 O O . ARG B 1 102 ? -6.395 3.941 23.984 1 72.5 102 ARG B O 1
ATOM 2355 N N . LYS B 1 103 ? -7.738 4.988 25.406 1 66.25 103 LYS B N 1
ATOM 2356 C CA . LYS B 1 103 ? -8.125 3.734 26.047 1 66.25 103 LYS B CA 1
ATOM 2357 C C . LYS B 1 103 ? -8.938 2.857 25.094 1 66.25 103 LYS B C 1
ATOM 2359 O O . LYS B 1 103 ? -8.742 1.642 25.047 1 66.25 103 LYS B O 1
ATOM 2364 N N . TYR B 1 104 ? -9.617 3.533 24.344 1 62.53 104 TYR B N 1
ATOM 2365 C CA . TYR B 1 104 ? -10.617 2.707 23.688 1 62.53 104 TYR B CA 1
ATOM 2366 C C . TYR B 1 104 ? -10.406 2.689 22.172 1 62.53 104 TYR B C 1
ATOM 2368 O O . TYR B 1 104 ? -10.883 1.791 21.484 1 62.53 104 TYR B O 1
ATOM 2376 N N . ILE B 1 105 ? -9.516 3.588 21.812 1 63.59 105 ILE B N 1
ATOM 2377 C CA . ILE B 1 105 ? -9.586 3.729 20.359 1 63.59 105 ILE B CA 1
ATOM 2378 C C . ILE B 1 105 ? -8.18 3.623 19.766 1 63.59 105 ILE B C 1
ATOM 2380 O O . ILE B 1 105 ? -7.918 2.758 18.938 1 63.59 105 ILE B O 1
ATOM 2384 N N . TYR B 1 106 ? -7.379 4.379 20.281 1 68.5 106 TYR B N 1
ATOM 2385 C CA . TYR B 1 106 ? -6.184 4.453 19.438 1 68.5 106 TYR B CA 1
ATOM 2386 C C . TYR B 1 106 ? -4.922 4.301 20.281 1 68.5 106 TYR B C 1
ATOM 2388 O O . TYR B 1 106 ? -4.352 5.289 20.75 1 68.5 106 TYR B O 1
ATOM 2396 N N . ASP B 1 107 ? -4.57 3.176 20.672 1 78.56 107 ASP B N 1
ATOM 2397 C CA . ASP B 1 107 ? -3.266 2.676 21.094 1 78.56 107 ASP B CA 1
ATOM 2398 C C . ASP B 1 107 ? -2.854 1.45 20.281 1 78.56 107 ASP B C 1
ATOM 2400 O O . ASP B 1 107 ? -3.057 0.314 20.719 1 78.56 107 ASP B O 1
ATOM 2404 N N . ARG B 1 108 ? -2.385 1.814 19.172 1 83.19 108 ARG B N 1
ATOM 2405 C CA . ARG B 1 108 ? -2.145 0.689 18.266 1 83.19 108 ARG B CA 1
ATOM 2406 C C . ARG B 1 108 ? -0.948 0.958 17.359 1 83.19 108 ARG B C 1
ATOM 2408 O O . ARG B 1 108 ? -0.648 2.111 17.047 1 83.19 108 ARG B O 1
ATOM 2415 N N . TYR B 1 109 ? -0.426 -0.13 17 1 88.69 109 TYR B N 1
ATOM 2416 C CA . TYR B 1 109 ? 0.62 -0.122 15.984 1 88.69 109 TYR B CA 1
ATOM 2417 C C . TYR B 1 109 ? 0.035 -0.357 14.594 1 88.69 109 TYR B C 1
ATOM 2419 O O . TYR B 1 109 ? -0.804 -1.242 14.414 1 88.69 109 TYR B O 1
ATOM 2427 N N . ALA B 1 110 ? 0.408 0.526 13.758 1 89.5 110 ALA B N 1
ATOM 2428 C CA . ALA B 1 110 ? -0.066 0.388 12.383 1 89.5 110 ALA B CA 1
ATOM 2429 C C . ALA B 1 110 ? 1.099 0.404 11.398 1 89.5 110 ALA B C 1
ATOM 2431 O O . ALA B 1 110 ? 1.853 1.377 11.336 1 89.5 110 ALA B O 1
ATOM 2432 N N . ARG B 1 111 ? 1.22 -0.684 10.68 1 94.25 111 ARG B N 1
ATOM 2433 C CA . ARG B 1 111 ? 2.227 -0.737 9.625 1 94.25 111 ARG B CA 1
ATOM 2434 C C . ARG B 1 111 ? 1.699 -0.123 8.336 1 94.25 111 ARG B C 1
ATOM 2436 O O . ARG B 1 111 ? 0.549 -0.353 7.957 1 94.25 111 ARG B O 1
ATOM 2443 N N . LEU B 1 112 ? 2.52 0.741 7.73 1 96.56 112 LEU B N 1
ATOM 2444 C CA . LEU B 1 112 ? 2.084 1.382 6.496 1 96.56 112 LEU B CA 1
ATOM 2445 C C . LEU B 1 112 ? 3.244 1.521 5.516 1 96.56 112 LEU B C 1
ATOM 2447 O O . LEU B 1 112 ? 4.41 1.43 5.91 1 96.56 112 LEU B O 1
ATOM 2451 N N . LEU B 1 113 ? 2.957 1.585 4.289 1 98.5 113 LEU B N 1
ATOM 2452 C CA . LEU B 1 113 ? 3.879 1.934 3.215 1 98.5 113 LEU B CA 1
ATOM 2453 C C . LEU B 1 113 ? 3.541 3.303 2.633 1 98.5 113 LEU B C 1
ATOM 2455 O O . LEU B 1 113 ? 2.42 3.525 2.168 1 98.5 113 LEU B O 1
ATOM 2459 N N . VAL B 1 114 ? 4.473 4.184 2.711 1 98.62 114 VAL B N 1
ATOM 2460 C CA . VAL B 1 114 ? 4.305 5.527 2.166 1 98.62 114 VAL B CA 1
ATOM 2461 C C . VAL B 1 114 ? 5.047 5.641 0.837 1 98.62 114 VAL B C 1
ATOM 2463 O O . VAL B 1 114 ? 6.234 5.32 0.751 1 98.62 114 VAL B O 1
ATOM 2466 N N . VAL B 1 115 ? 4.352 6.02 -0.121 1 98.69 115 VAL B N 1
ATOM 2467 C CA . VAL B 1 115 ? 4.973 6.312 -1.408 1 98.69 115 VAL B CA 1
ATOM 2468 C C . VAL B 1 115 ? 5.031 7.824 -1.619 1 98.69 115 VAL B C 1
ATOM 2470 O O . VAL B 1 115 ? 4 8.508 -1.574 1 98.69 115 VAL B O 1
ATOM 2473 N N . LEU B 1 116 ? 6.207 8.328 -1.843 1 98.81 116 LEU B N 1
ATOM 2474 C CA . LEU B 1 116 ? 6.406 9.75 -2.131 1 98.81 116 LEU B CA 1
ATOM 2475 C C . LEU B 1 116 ? 6.832 9.953 -3.58 1 98.81 116 LEU B C 1
ATOM 2477 O O . LEU B 1 116 ? 7.859 9.422 -4.008 1 98.81 116 LEU B O 1
ATOM 2481 N N . PHE B 1 117 ? 6.02 10.641 -4.297 1 98.62 117 PHE B N 1
ATOM 2482 C CA . PHE B 1 117 ? 6.367 11.055 -5.648 1 98.62 117 PHE B CA 1
ATOM 2483 C C . PHE B 1 117 ? 7.129 12.375 -5.629 1 98.62 117 PHE B C 1
ATOM 2485 O O . PHE B 1 117 ? 6.59 13.406 -5.219 1 98.62 117 PHE B O 1
ATOM 2492 N N . LEU B 1 118 ? 8.336 12.328 -6.062 1 98.62 118 LEU B N 1
ATOM 2493 C CA . LEU B 1 118 ? 9.219 13.477 -5.941 1 98.62 118 LEU B CA 1
ATOM 2494 C C . LEU B 1 118 ? 9.344 14.211 -7.273 1 98.62 118 LEU B C 1
ATOM 2496 O O . LEU B 1 118 ? 9.117 13.625 -8.336 1 98.62 118 LEU B O 1
ATOM 2500 N N . GLN B 1 119 ? 9.594 15.43 -7.195 1 98.31 119 GLN B N 1
ATOM 2501 C CA . GLN B 1 119 ? 9.898 16.266 -8.352 1 98.31 119 GLN B CA 1
ATOM 2502 C C . GLN B 1 119 ? 11.156 17.094 -8.125 1 98.31 119 GLN B C 1
ATOM 2504 O O . GLN B 1 119 ? 11.289 17.766 -7.094 1 98.31 119 GLN B O 1
ATOM 2509 N N . LYS B 1 120 ? 12.008 16.969 -9.023 1 97.19 120 LYS B N 1
ATOM 2510 C CA . LYS B 1 120 ? 13.211 17.797 -8.961 1 97.19 120 LYS B CA 1
ATOM 2511 C C . LYS B 1 120 ? 12.953 19.188 -9.531 1 97.19 120 LYS B C 1
ATOM 2513 O O . LYS B 1 120 ? 12.461 19.328 -10.648 1 97.19 120 LYS B O 1
ATOM 2518 N N . MET B 1 121 ? 13.297 20.156 -8.75 1 97.44 121 MET B N 1
ATOM 2519 C CA . MET B 1 121 ? 13.031 21.516 -9.172 1 97.44 121 MET B CA 1
ATOM 2520 C C . MET B 1 121 ? 14.297 22.188 -9.688 1 97.44 121 MET B C 1
ATOM 2522 O O . MET B 1 121 ? 15.352 21.547 -9.773 1 97.44 121 MET B O 1
ATOM 2526 N N . GLU B 1 122 ? 14.203 23.406 -10.07 1 97.06 122 GLU B N 1
ATOM 2527 C CA . GLU B 1 122 ? 15.289 24.141 -10.711 1 97.06 122 GLU B CA 1
ATOM 2528 C C . GLU B 1 122 ? 16.484 24.297 -9.773 1 97.06 122 GLU B C 1
ATOM 2530 O O . GLU B 1 122 ? 17.625 24.344 -10.227 1 97.06 122 GLU B O 1
ATOM 2535 N N . ASP B 1 123 ? 16.234 24.297 -8.539 1 96.81 123 ASP B N 1
ATOM 2536 C CA . ASP B 1 123 ? 17.312 24.469 -7.57 1 96.81 123 ASP B CA 1
ATOM 2537 C C . ASP B 1 123 ? 18.078 23.156 -7.359 1 96.81 123 ASP B C 1
ATOM 2539 O O . ASP B 1 123 ? 19 23.094 -6.535 1 96.81 123 ASP B O 1
ATOM 2543 N N . GLY B 1 124 ? 17.672 22.141 -8.023 1 96.38 124 GLY B N 1
ATOM 2544 C CA . GLY B 1 124 ? 18.375 20.859 -7.965 1 96.38 124 GLY B CA 1
ATOM 2545 C C . GLY B 1 124 ? 17.906 19.984 -6.82 1 96.38 124 GLY B C 1
ATOM 2546 O O . GLY B 1 124 ? 18.406 18.875 -6.637 1 96.38 124 GLY B O 1
ATOM 2547 N N . LYS B 1 125 ? 16.906 20.391 -6.086 1 97.88 125 LYS B N 1
ATOM 2548 C CA . LYS B 1 125 ? 16.406 19.656 -4.93 1 97.88 125 LYS B CA 1
ATOM 2549 C C . LYS B 1 125 ? 15.117 18.906 -5.266 1 97.88 125 LYS B C 1
ATOM 2551 O O . LYS B 1 125 ? 14.43 19.25 -6.227 1 97.88 125 LYS B O 1
ATOM 2556 N N . TYR B 1 126 ? 14.93 17.875 -4.527 1 98.38 126 TYR B N 1
ATOM 2557 C CA . TYR B 1 126 ? 13.711 17.094 -4.68 1 98.38 126 TYR B CA 1
ATOM 2558 C C . TYR B 1 126 ? 12.641 17.547 -3.697 1 98.38 126 TYR B C 1
ATOM 2560 O O . TYR B 1 126 ? 12.922 17.766 -2.518 1 98.38 126 TYR B O 1
ATOM 2568 N N . TYR B 1 127 ? 11.414 17.703 -4.172 1 98.75 127 TYR B N 1
ATOM 2569 C CA . TYR B 1 127 ? 10.25 18.047 -3.365 1 98.75 127 TYR B CA 1
ATOM 2570 C C . TYR B 1 127 ? 9.148 17 -3.521 1 98.75 127 TYR B C 1
ATOM 2572 O O . TYR B 1 127 ? 9.023 16.375 -4.574 1 98.75 127 TYR B O 1
ATOM 2580 N N . VAL B 1 128 ? 8.406 16.828 -2.486 1 98.81 128 VAL B N 1
ATOM 2581 C CA . VAL B 1 128 ? 7.285 15.891 -2.543 1 98.81 128 VAL B CA 1
ATOM 2582 C C . VAL B 1 128 ? 6.117 16.531 -3.293 1 98.81 128 VAL B C 1
ATOM 2584 O O . VAL B 1 128 ? 5.582 17.547 -2.867 1 98.81 128 VAL B O 1
ATOM 2587 N N . LYS B 1 129 ? 5.801 15.945 -4.359 1 98.69 129 LYS B N 1
ATOM 2588 C CA . LYS B 1 129 ? 4.668 16.391 -5.164 1 98.69 129 LYS B CA 1
ATOM 2589 C C . LYS B 1 129 ? 3.385 15.68 -4.742 1 98.69 129 LYS B C 1
ATOM 2591 O O . LYS B 1 129 ? 2.295 16.25 -4.832 1 98.69 129 LYS B O 1
ATOM 2596 N N . ARG B 1 130 ? 3.512 14.422 -4.359 1 98.69 130 ARG B N 1
ATOM 2597 C CA . ARG B 1 130 ? 2.381 13.594 -3.961 1 98.69 130 ARG B CA 1
ATOM 2598 C C . ARG B 1 130 ? 2.803 12.547 -2.934 1 98.69 130 ARG B C 1
ATOM 2600 O O . ARG B 1 130 ? 3.885 11.961 -3.041 1 98.69 130 ARG B O 1
ATOM 2607 N N . GLN B 1 131 ? 1.996 12.398 -1.954 1 98.81 131 GLN B N 1
ATOM 2608 C CA . GLN B 1 131 ? 2.178 11.359 -0.948 1 98.81 131 GLN B CA 1
ATOM 2609 C C . GLN B 1 131 ? 1.005 10.383 -0.947 1 98.81 131 GLN B C 1
ATOM 2611 O O . GLN B 1 131 ? -0.154 10.797 -1.02 1 98.81 131 GLN B O 1
ATOM 2616 N N . GLN B 1 132 ? 1.291 9.125 -0.966 1 98.56 132 GLN B N 1
ATOM 2617 C CA . GLN B 1 132 ? 0.281 8.086 -0.84 1 98.56 132 GLN B CA 1
ATOM 2618 C C . GLN B 1 132 ? 0.599 7.148 0.323 1 98.56 132 GLN B C 1
ATOM 2620 O O . GLN B 1 132 ? 1.697 6.594 0.398 1 98.56 132 GLN B O 1
ATOM 2625 N N . ASP B 1 133 ? -0.345 7.074 1.22 1 97.94 133 ASP B N 1
ATOM 2626 C CA . ASP B 1 133 ? -0.246 6.129 2.33 1 97.94 133 ASP B CA 1
ATOM 2627 C C . ASP B 1 133 ? -1.043 4.859 2.047 1 97.94 133 ASP B C 1
ATOM 2629 O O . ASP B 1 133 ? -2.246 4.922 1.783 1 97.94 133 ASP B O 1
ATOM 2633 N N . LEU B 1 134 ? -0.397 3.758 2.168 1 98 134 LEU B N 1
ATOM 2634 C CA . LEU B 1 134 ? -1.037 2.475 1.904 1 98 134 LEU B CA 1
ATOM 2635 C C . LEU B 1 134 ? -0.991 1.58 3.139 1 98 134 LEU B C 1
ATOM 2637 O O . LEU B 1 134 ? 0.047 1.475 3.795 1 98 134 LEU B O 1
ATOM 2641 N N . TYR B 1 135 ? -2.117 1.016 3.432 1 95.94 135 TYR B N 1
ATOM 2642 C CA . TYR B 1 135 ? -2.283 0.055 4.516 1 95.94 135 TYR B CA 1
ATOM 2643 C C . TYR B 1 135 ? -2.863 -1.256 4 1 95.94 135 TYR B C 1
ATOM 2645 O O . TYR B 1 135 ? -3.553 -1.277 2.979 1 95.94 135 TYR B O 1
ATOM 2653 N N . SER B 1 136 ? -2.523 -2.32 4.715 1 95.12 136 SER B N 1
ATOM 2654 C CA . SER B 1 136 ? -3.297 -3.529 4.449 1 95.12 136 SER B CA 1
ATOM 2655 C C . SER B 1 136 ? -4.75 -3.361 4.887 1 95.12 136 SER B C 1
ATOM 2657 O O . SER B 1 136 ? -5.051 -2.547 5.758 1 95.12 136 SER B O 1
ATOM 2659 N N . ILE B 1 137 ? -5.57 -4.113 4.336 1 93.12 137 ILE B N 1
ATOM 2660 C CA . ILE B 1 137 ? -6.996 -3.977 4.621 1 93.12 137 ILE B CA 1
ATOM 2661 C C . ILE B 1 137 ? -7.266 -4.32 6.082 1 93.12 137 ILE B C 1
ATOM 2663 O O . ILE B 1 137 ? -8.148 -3.732 6.711 1 93.12 137 ILE B O 1
ATOM 2667 N N . GLN B 1 138 ? -6.559 -5.258 6.629 1 92.5 138 GLN B N 1
ATOM 2668 C CA . GLN B 1 138 ? -6.758 -5.605 8.031 1 92.5 138 GLN B CA 1
ATOM 2669 C C . GLN B 1 138 ? -6.34 -4.453 8.945 1 92.5 138 GLN B C 1
ATOM 2671 O O . GLN B 1 138 ? -6.984 -4.203 9.969 1 92.5 138 GLN B O 1
ATOM 2676 N N . GLU B 1 139 ? -5.309 -3.748 8.539 1 89.81 139 GLU B N 1
ATOM 2677 C CA . GLU B 1 139 ? -4.902 -2.564 9.289 1 89.81 139 GLU B CA 1
ATOM 2678 C C . GLU B 1 139 ? -5.945 -1.456 9.18 1 89.81 139 GLU B C 1
ATOM 2680 O O . GLU B 1 139 ? -6.227 -0.759 10.156 1 89.81 139 GLU B O 1
ATOM 2685 N N . GLU B 1 140 ? -6.453 -1.254 7.98 1 89.56 140 GLU B N 1
ATOM 2686 C CA . GLU B 1 140 ? -7.492 -0.25 7.785 1 89.56 140 GLU B CA 1
ATOM 2687 C C . GLU B 1 140 ? -8.734 -0.569 8.617 1 89.56 140 GLU B C 1
ATOM 2689 O O . GLU B 1 140 ? -9.305 0.319 9.25 1 89.56 140 GLU B O 1
ATOM 2694 N N . ALA B 1 141 ? -9.117 -1.773 8.578 1 86.81 141 ALA B N 1
ATOM 2695 C CA . ALA B 1 141 ? -10.297 -2.207 9.32 1 86.81 141 ALA B CA 1
ATOM 2696 C C . ALA B 1 141 ? -10.117 -1.975 10.82 1 86.81 141 ALA B C 1
ATOM 2698 O O . ALA B 1 141 ? -11.039 -1.507 11.492 1 86.81 141 ALA B O 1
ATOM 2699 N N . GLU B 1 142 ? -8.977 -2.291 11.25 1 84.44 142 GLU B N 1
ATOM 2700 C CA . GLU B 1 142 ? -8.711 -2.145 12.68 1 84.44 142 GLU B CA 1
ATOM 2701 C C . GLU B 1 142 ? -8.703 -0.675 13.086 1 84.44 142 GLU B C 1
ATOM 2703 O O . GLU B 1 142 ? -9.086 -0.336 14.211 1 84.44 142 GLU B O 1
ATOM 2708 N N . THR B 1 143 ? -8.234 0.171 12.18 1 79.38 143 THR B N 1
ATOM 2709 C CA . THR B 1 143 ? -8.219 1.602 12.461 1 79.38 143 THR B CA 1
ATOM 2710 C C . THR B 1 143 ? -9.633 2.164 12.523 1 79.38 143 THR B C 1
ATOM 2712 O O . THR B 1 143 ? -9.93 3.018 13.359 1 79.38 143 THR B O 1
ATOM 2715 N N . LEU B 1 144 ? -10.492 1.705 11.711 1 79.25 144 LEU B N 1
ATOM 2716 C CA . LEU B 1 144 ? -11.867 2.191 11.641 1 79.25 144 LEU B CA 1
ATOM 2717 C C . LEU B 1 144 ? -12.711 1.593 12.766 1 79.25 144 LEU B C 1
ATOM 2719 O O . LEU B 1 144 ? -13.594 2.258 13.305 1 79.25 144 LEU B O 1
ATOM 2723 N N . LEU B 1 145 ? -12.484 0.357 12.977 1 80.62 145 LEU B N 1
ATOM 2724 C CA . LEU B 1 145 ? -13.211 -0.359 14.023 1 80.62 145 LEU B CA 1
ATOM 2725 C C . LEU B 1 145 ? -12.25 -1.115 14.93 1 80.62 145 LEU B C 1
ATOM 2727 O O . LEU B 1 145 ? -12.055 -2.322 14.766 1 80.62 145 LEU B O 1
ATOM 2731 N N . PRO B 1 146 ? -11.844 -0.356 15.992 1 75.12 146 PRO B N 1
ATOM 2732 C CA . PRO B 1 146 ? -10.883 -1.016 16.875 1 75.12 146 PRO B CA 1
ATOM 2733 C C . PRO B 1 146 ? -11.508 -2.158 17.672 1 75.12 146 PRO B C 1
ATOM 2735 O O . PRO B 1 146 ? -12.727 -2.174 17.891 1 75.12 146 PRO B O 1
ATOM 2738 N N . GLY B 1 147 ? -10.727 -3.201 18.062 1 78.12 147 GLY B N 1
ATOM 2739 C CA . GLY B 1 147 ? -11.227 -4.305 18.875 1 78.12 147 GLY B CA 1
ATOM 2740 C C . GLY B 1 147 ? -10.938 -5.664 18.266 1 78.12 147 GLY B C 1
ATOM 2741 O O . GLY B 1 147 ? -11.742 -6.59 18.375 1 78.12 147 GLY B O 1
ATOM 2742 N N . GLY B 1 148 ? -9.953 -5.73 17.469 1 80.81 148 GLY B N 1
ATOM 2743 C CA . GLY B 1 148 ? -9.539 -7.023 16.953 1 80.81 148 GLY B CA 1
ATOM 2744 C C . GLY B 1 148 ? -10.141 -7.352 15.594 1 80.81 148 GLY B C 1
ATOM 2745 O O . GLY B 1 148 ? -10.188 -8.516 15.195 1 80.81 148 GLY B O 1
ATOM 2746 N N . VAL B 1 149 ? -10.625 -6.391 14.906 1 85.75 149 VAL B N 1
ATOM 2747 C CA . VAL B 1 149 ? -11.266 -6.594 13.609 1 85.75 149 VAL B CA 1
ATOM 2748 C C . VAL B 1 149 ? -10.242 -7.105 12.602 1 85.75 149 VAL B C 1
ATOM 2750 O O . VAL B 1 149 ? -10.602 -7.766 11.625 1 85.75 149 VAL B O 1
ATOM 2753 N N . ASP B 1 150 ? -9.023 -6.785 12.859 1 88.81 150 ASP B N 1
ATOM 2754 C CA . ASP B 1 150 ? -7.973 -7.27 11.977 1 88.81 150 ASP B CA 1
ATOM 2755 C C . ASP B 1 150 ? -7.953 -8.797 11.922 1 88.81 150 ASP B C 1
ATOM 2757 O O . ASP B 1 150 ? -7.84 -9.383 10.844 1 88.81 150 ASP B O 1
ATOM 2761 N N . ASP B 1 151 ? -8.188 -9.453 13.031 1 91.06 151 ASP B N 1
ATOM 2762 C CA . ASP B 1 151 ? -8.211 -10.914 13.07 1 91.06 151 ASP B CA 1
ATOM 2763 C C . ASP B 1 151 ? -9.367 -11.469 12.25 1 91.06 151 ASP B C 1
ATOM 2765 O O . ASP B 1 151 ? -9.227 -12.492 11.578 1 91.06 151 ASP B O 1
ATOM 2769 N N . TYR B 1 152 ? -10.445 -10.797 12.359 1 94.12 152 TYR B N 1
ATOM 2770 C CA . TYR B 1 152 ? -11.609 -11.242 11.602 1 94.12 152 TYR B CA 1
ATOM 2771 C C . TYR B 1 152 ? -11.352 -11.117 10.102 1 94.12 152 TYR B C 1
ATOM 2773 O O . TYR B 1 152 ? -11.734 -11.992 9.328 1 94.12 152 TYR B O 1
ATOM 2781 N N . VAL B 1 153 ? -10.688 -10.055 9.75 1 94.38 153 VAL B N 1
ATOM 2782 C CA . VAL B 1 153 ? -10.391 -9.844 8.336 1 94.38 153 VAL B CA 1
ATOM 2783 C C . VAL B 1 153 ? -9.445 -10.93 7.836 1 94.38 153 VAL B C 1
ATOM 2785 O O . VAL B 1 153 ? -9.656 -11.492 6.754 1 94.38 153 VAL B O 1
ATOM 2788 N N . VAL B 1 154 ? -8.523 -11.273 8.609 1 94.75 154 VAL B N 1
ATOM 2789 C CA . VAL B 1 154 ? -7.566 -12.305 8.234 1 94.75 154 VAL B CA 1
ATOM 2790 C C . VAL B 1 154 ? -8.281 -13.648 8.094 1 94.75 154 VAL B C 1
ATOM 2792 O O . VAL B 1 154 ? -7.992 -14.422 7.18 1 94.75 154 VAL B O 1
ATOM 2795 N N . MET B 1 155 ? -9.273 -13.891 8.992 1 96.12 155 MET B N 1
ATOM 2796 C CA . MET B 1 155 ? -10.031 -15.133 8.93 1 96.12 155 MET B CA 1
ATOM 2797 C C . MET B 1 155 ? -10.867 -15.195 7.656 1 96.12 155 MET B C 1
ATOM 2799 O O . MET B 1 155 ? -10.953 -16.25 7.016 1 96.12 155 MET B O 1
ATOM 2803 N N . ILE B 1 156 ? -11.422 -14.102 7.359 1 96.62 156 ILE B N 1
ATOM 2804 C CA . ILE B 1 156 ? -12.211 -14.031 6.133 1 96.62 156 ILE B CA 1
ATOM 2805 C C . ILE B 1 156 ? -11.305 -14.273 4.926 1 96.62 156 ILE B C 1
ATOM 2807 O O . ILE B 1 156 ? -11.656 -15.031 4.02 1 96.62 156 ILE B O 1
ATOM 2811 N N . LYS B 1 157 ? -10.172 -13.68 4.902 1 96.56 157 LYS B N 1
ATOM 2812 C CA . LYS B 1 157 ? -9.219 -13.859 3.811 1 96.56 157 LYS B CA 1
ATOM 2813 C C . LYS B 1 157 ? -8.789 -15.32 3.686 1 96.56 157 LYS B C 1
ATOM 2815 O O . LYS B 1 157 ? -8.617 -15.828 2.576 1 96.56 157 LYS B O 1
ATOM 2820 N N . ALA B 1 158 ? -8.57 -15.945 4.773 1 96.56 158 ALA B N 1
ATOM 2821 C CA . ALA B 1 158 ? -8.203 -17.359 4.77 1 96.56 158 ALA B CA 1
ATOM 2822 C C . ALA B 1 158 ? -9.328 -18.219 4.191 1 96.56 158 ALA B C 1
ATOM 2824 O O . ALA B 1 158 ? -9.078 -19.172 3.457 1 96.56 158 ALA B O 1
ATOM 2825 N N . PHE B 1 159 ? -10.547 -17.859 4.57 1 97.94 159 PHE B N 1
ATOM 2826 C CA . PHE B 1 159 ? -11.711 -18.562 4.047 1 97.94 159 PHE B CA 1
ATOM 2827 C C . PHE B 1 159 ? -11.812 -18.391 2.535 1 97.94 159 PHE B C 1
ATOM 2829 O O . PHE B 1 159 ? -12.109 -19.344 1.813 1 97.94 159 PHE B O 1
ATOM 2836 N N . VAL B 1 160 ? -11.57 -17.203 2.104 1 96.62 160 VAL B N 1
ATOM 2837 C CA . VAL B 1 160 ? -11.594 -16.938 0.669 1 96.62 160 VAL B CA 1
ATOM 2838 C C . VAL B 1 160 ? -10.531 -17.781 -0.036 1 96.62 160 VAL B C 1
ATOM 2840 O O . VAL B 1 160 ? -10.781 -18.344 -1.105 1 96.62 160 VAL B O 1
ATOM 2843 N N . LEU B 1 161 ? -9.312 -17.844 0.531 1 97.81 161 LEU B N 1
ATOM 2844 C CA . LEU B 1 161 ? -8.273 -18.688 -0.038 1 97.81 161 LEU B CA 1
ATOM 2845 C C . LEU B 1 161 ? -8.766 -20.109 -0.206 1 97.81 161 LEU B C 1
ATOM 2847 O O . LEU B 1 161 ? -8.523 -20.75 -1.238 1 97.81 161 LEU B O 1
ATOM 2851 N N . TYR B 1 162 ? -9.438 -20.594 0.801 1 97.88 162 TYR B N 1
ATOM 2852 C CA . TYR B 1 162 ? -9.977 -21.953 0.75 1 97.88 162 TYR B CA 1
ATOM 2853 C C . TYR B 1 162 ? -10.945 -22.109 -0.418 1 97.88 162 TYR B C 1
ATOM 2855 O O . TYR B 1 162 ? -10.891 -23.094 -1.147 1 97.88 162 TYR B O 1
ATOM 2863 N N . LEU B 1 163 ? -11.82 -21.156 -0.564 1 97.5 163 LEU B N 1
ATOM 2864 C CA . LEU B 1 163 ? -12.781 -21.188 -1.663 1 97.5 163 LEU B CA 1
ATOM 2865 C C . LEU B 1 163 ? -12.062 -21.125 -3.01 1 97.5 163 LEU B C 1
ATOM 2867 O O . LEU B 1 163 ? -12.477 -21.797 -3.965 1 97.5 163 LEU B O 1
ATOM 2871 N N . LEU B 1 164 ? -11.016 -20.359 -3.082 1 96.19 164 LEU B N 1
ATOM 2872 C CA . LEU B 1 164 ? -10.227 -20.266 -4.309 1 96.19 164 LEU B CA 1
ATOM 2873 C C . LEU B 1 164 ? -9.578 -21.609 -4.637 1 96.19 164 LEU B C 1
ATOM 2875 O O . LEU B 1 164 ? -9.555 -22.016 -5.801 1 96.19 164 LEU B O 1
ATOM 2879 N N . MET B 1 165 ? -9.055 -22.25 -3.654 1 97.25 165 MET B N 1
ATOM 2880 C CA . MET B 1 165 ? -8.43 -23.547 -3.854 1 97.25 165 MET B CA 1
ATOM 2881 C C . MET B 1 165 ? -9.445 -24.578 -4.332 1 97.25 165 MET B C 1
ATOM 2883 O O . MET B 1 165 ? -9.156 -25.375 -5.215 1 97.25 165 MET B O 1
ATOM 2887 N N . LEU B 1 166 ? -10.656 -24.516 -3.74 1 97.69 166 LEU B N 1
ATOM 2888 C CA . LEU B 1 166 ? -11.719 -25.422 -4.172 1 97.69 166 LEU B CA 1
ATOM 2889 C C . LEU B 1 166 ? -12.102 -25.141 -5.625 1 97.69 166 LEU B C 1
ATOM 2891 O O . LEU B 1 166 ? -12.328 -26.078 -6.395 1 97.69 166 LEU B O 1
ATOM 2895 N N . TYR B 1 167 ? -12.188 -23.906 -5.941 1 95.88 167 TYR B N 1
ATOM 2896 C CA . TYR B 1 167 ? -12.492 -23.516 -7.312 1 95.88 167 TYR B CA 1
ATOM 2897 C C . TYR B 1 167 ? -11.469 -24.078 -8.289 1 95.88 167 TYR B C 1
ATOM 2899 O O . TYR B 1 167 ? -11.828 -24.703 -9.289 1 95.88 167 TYR B O 1
ATOM 2907 N N . VAL B 1 168 ? -10.211 -23.859 -8.008 1 96.31 168 VAL B N 1
ATOM 2908 C CA . VAL B 1 168 ? -9.125 -24.297 -8.883 1 96.31 168 VAL B CA 1
ATOM 2909 C C . VAL B 1 168 ? -9.133 -25.828 -8.992 1 96.31 168 VAL B C 1
ATOM 2911 O O . VAL B 1 168 ? -9.031 -26.375 -10.094 1 96.31 168 VAL B O 1
ATOM 2914 N N . ALA B 1 169 ? -9.289 -26.516 -7.887 1 96.69 169 ALA B N 1
ATOM 2915 C CA . ALA B 1 169 ? -9.352 -27.969 -7.898 1 96.69 169 ALA B CA 1
ATOM 2916 C C . ALA B 1 169 ? -10.492 -28.469 -8.781 1 96.69 169 ALA B C 1
ATOM 2918 O O . ALA B 1 169 ? -10.312 -29.391 -9.578 1 96.69 169 ALA B O 1
ATOM 2919 N N . PHE B 1 170 ? -11.641 -27.844 -8.609 1 96.44 170 PHE B N 1
ATOM 2920 C CA . PHE B 1 170 ? -12.828 -28.219 -9.352 1 96.44 170 PHE B CA 1
ATOM 2921 C C . PHE B 1 170 ? -12.602 -28.078 -10.852 1 96.44 170 PHE B C 1
ATOM 2923 O O . PHE B 1 170 ? -12.859 -29.016 -11.609 1 96.44 170 PHE B O 1
ATOM 2930 N N . PHE B 1 171 ? -12.102 -27 -11.273 1 92.94 171 PHE B N 1
ATOM 2931 C CA . PHE B 1 171 ? -11.977 -26.75 -12.703 1 92.94 171 PHE B CA 1
ATOM 2932 C C . PHE B 1 171 ? -10.812 -27.531 -13.297 1 92.94 171 PHE B C 1
ATOM 2934 O O . PHE B 1 171 ? -10.836 -27.891 -14.469 1 92.94 171 PHE B O 1
ATOM 2941 N N . GLN B 1 172 ? -9.82 -27.797 -12.484 1 94.12 172 GLN B N 1
ATOM 2942 C CA . GLN B 1 172 ? -8.711 -28.625 -12.961 1 94.12 172 GLN B CA 1
ATOM 2943 C C . GLN B 1 172 ? -9.148 -30.062 -13.203 1 94.12 172 GLN B C 1
ATOM 2945 O O . GLN B 1 172 ? -8.547 -30.766 -14 1 94.12 172 GLN B O 1
ATOM 2950 N N . LEU B 1 173 ? -10.188 -30.484 -12.531 1 94.5 173 LEU B N 1
ATOM 2951 C CA . LEU B 1 173 ? -10.766 -31.797 -12.805 1 94.5 173 LEU B CA 1
ATOM 2952 C C . LEU B 1 173 ? -11.234 -31.891 -14.25 1 94.5 173 LEU B C 1
ATOM 2954 O O . LEU B 1 173 ? -11.258 -32.969 -14.836 1 94.5 173 LEU B O 1
ATOM 2958 N N . PHE B 1 174 ? -11.57 -30.734 -14.852 1 93.94 174 PHE B N 1
ATOM 2959 C CA . PHE B 1 174 ? -12.062 -30.688 -16.234 1 93.94 174 PHE B CA 1
ATOM 2960 C C . PHE B 1 174 ? -10.953 -30.266 -17.188 1 93.94 174 PHE B C 1
ATOM 2962 O O . PHE B 1 174 ? -11.219 -29.891 -18.328 1 93.94 174 PHE B O 1
ATOM 2969 N N . GLY B 1 175 ? -9.75 -30.109 -16.688 1 91.62 175 GLY B N 1
ATOM 2970 C CA . GLY B 1 175 ? -8.594 -29.859 -17.531 1 91.62 175 GLY B CA 1
ATOM 2971 C C . GLY B 1 175 ? -8.312 -28.375 -17.734 1 91.62 175 GLY B C 1
ATOM 2972 O O . GLY B 1 175 ? -7.453 -28.016 -18.531 1 91.62 175 GLY B O 1
ATOM 2973 N N . ILE B 1 176 ? -8.961 -27.547 -16.969 1 91.19 176 ILE B N 1
ATOM 2974 C CA . ILE B 1 176 ? -8.75 -26.109 -17.125 1 91.19 176 ILE B CA 1
ATOM 2975 C C . ILE B 1 176 ? -7.512 -25.688 -16.344 1 91.19 176 ILE B C 1
ATOM 2977 O O . ILE B 1 176 ? -7.449 -25.859 -15.125 1 91.19 176 ILE B O 1
ATOM 2981 N N . TRP B 1 177 ? -6.586 -25.188 -16.938 1 93.25 177 TRP B N 1
ATOM 2982 C CA . TRP B 1 177 ? -5.344 -24.656 -16.391 1 93.25 177 TRP B CA 1
ATOM 2983 C C . TRP B 1 177 ? -4.695 -25.656 -15.445 1 93.25 177 TRP B C 1
ATOM 2985 O O . TRP B 1 177 ? -4.352 -25.328 -14.305 1 93.25 177 TRP B O 1
ATOM 2995 N N . ARG B 1 178 ? -4.5 -26.766 -15.766 1 93.38 178 ARG B N 1
ATOM 2996 C CA . ARG B 1 178 ? -3.916 -27.844 -14.984 1 93.38 178 ARG B CA 1
ATOM 2997 C C . ARG B 1 178 ? -2.461 -28.078 -15.375 1 93.38 178 ARG B C 1
ATOM 2999 O O . ARG B 1 178 ? -2.168 -28.375 -16.531 1 93.38 178 ARG B O 1
ATOM 3006 N N . PRO B 1 179 ? -1.634 -27.875 -14.336 1 92.12 179 PRO B N 1
ATOM 3007 C CA . PRO B 1 179 ? -0.241 -28.203 -14.641 1 92.12 179 PRO B CA 1
ATOM 3008 C C . PRO B 1 179 ? -0.015 -29.703 -14.812 1 92.12 179 PRO B C 1
ATOM 3010 O O . PRO B 1 179 ? -0.694 -30.516 -14.172 1 92.12 179 PRO B O 1
ATOM 3013 N N . ARG B 1 180 ? 0.835 -30 -15.773 1 83.5 180 ARG B N 1
ATOM 3014 C CA . ARG B 1 180 ? 1.196 -31.406 -15.984 1 83.5 180 ARG B CA 1
ATOM 3015 C C . ARG B 1 180 ? 2.148 -31.891 -14.891 1 83.5 180 ARG B C 1
ATOM 3017 O O . ARG B 1 180 ? 2.893 -31.094 -14.312 1 83.5 180 ARG B O 1
ATOM 3024 N N . LYS B 1 181 ? 1.89 -33.094 -14.375 1 71 181 LYS B N 1
ATOM 3025 C CA . LYS B 1 181 ? 2.803 -33.688 -13.398 1 71 181 LYS B CA 1
ATOM 3026 C C . LYS B 1 181 ? 4.242 -33.656 -13.898 1 71 181 LYS B C 1
ATOM 3028 O O . LYS B 1 181 ? 4.488 -33.812 -15.102 1 71 181 LYS B O 1
ATOM 3033 N N . PRO B 1 182 ? 5.168 -32.969 -12.945 1 55.47 182 PRO B N 1
ATOM 3034 C CA . PRO B 1 182 ? 6.547 -33 -13.438 1 55.47 182 PRO B CA 1
ATOM 3035 C C . PRO B 1 182 ? 6.973 -34.406 -13.914 1 55.47 182 PRO B C 1
ATOM 3037 O O . PRO B 1 182 ? 6.52 -35.406 -13.367 1 55.47 182 PRO B O 1
ATOM 3040 N N . CYS B 1 183 ? 7.355 -34.5 -15.234 1 42.91 183 CYS B N 1
ATOM 3041 C CA . CYS B 1 183 ? 7.871 -35.812 -15.672 1 42.91 183 CYS B CA 1
ATOM 3042 C C . CYS B 1 183 ? 8.883 -36.344 -14.672 1 42.91 183 CYS B C 1
ATOM 3044 O O . CYS B 1 183 ? 9.758 -35.625 -14.203 1 42.91 183 CYS B O 1
ATOM 3046 N N . PRO B 1 184 ? 8.672 -37.625 -14.281 1 43.25 184 PRO B N 1
ATOM 3047 C CA . PRO B 1 184 ? 9.672 -38.219 -13.398 1 43.25 184 PRO B CA 1
ATOM 3048 C C . PRO B 1 184 ? 11.102 -38 -13.891 1 43.25 184 PRO B C 1
ATOM 3050 O O . PRO B 1 184 ? 11.328 -37.844 -15.094 1 43.25 184 PRO B O 1
#

Radius of gyration: 22.05 Å; Cα contacts (8 Å, |Δi|>4): 730; chains: 2; bounding box: 44×78×49 Å

Solvent-accessible surface area (backbone atoms only — not comparable to full-atom values): 18556 Å² total; per-residue (Å²): 60,86,48,56,85,77,45,45,65,58,51,51,42,33,46,61,52,36,89,45,39,49,54,22,51,49,46,48,64,68,38,36,36,53,39,19,25,36,42,41,79,68,28,40,32,67,67,41,81,48,14,27,76,67,41,49,44,39,54,48,46,40,47,39,71,45,20,65,64,30,44,75,48,78,76,44,64,29,56,23,78,90,72,33,37,36,41,37,34,31,38,34,34,41,29,34,72,45,66,70,46,24,75,64,55,33,68,44,79,41,64,34,41,36,39,35,36,43,42,73,46,95,87,66,29,38,26,33,42,33,40,36,49,35,43,48,56,37,54,50,43,25,71,76,41,55,85,61,40,29,60,54,45,50,50,51,13,40,51,42,37,52,52,42,44,51,50,43,54,56,42,32,75,74,61,49,69,51,55,68,75,80,76,130,61,85,49,58,85,77,46,44,64,58,52,52,42,33,48,61,52,36,90,44,40,50,54,23,51,50,47,48,61,69,36,34,37,53,37,19,25,37,41,42,80,68,25,40,32,67,66,41,82,46,15,26,76,68,42,48,45,38,52,46,46,41,47,41,71,46,21,67,66,30,45,76,47,78,76,46,63,28,54,24,80,91,73,34,37,36,40,39,34,32,37,34,35,41,30,34,74,45,63,70,46,24,75,65,56,34,68,45,78,42,63,36,39,36,39,34,36,42,41,72,46,93,86,67,30,37,25,33,43,32,41,35,50,36,43,49,56,36,56,50,44,25,71,77,42,56,85,62,39,30,59,54,44,52,50,50,13,40,50,42,37,51,51,42,44,51,51,42,53,57,43,32,74,75,61,49,70,50,55,69,76,78,78,128

Nearest PDB structures (foldseek):
  2gey-assembly3_A  TM=6.095E-01  e=4.410E-06  Streptomyces galilaeus
  2gey-assembly1_B  TM=6.746E-01  e=1.600E-05  Streptomyces galilaeus
  8r2e-assembly1_A  TM=6.383E-01  e=5.137E-05  Streptomyces nogalater
  4gb5-assembly1_A  TM=6.514E-01  e=2.108E-04  Kribbella flavida DSM 17836
  3f9s-assembly1_B  TM=5.947E-01  e=2.952E-03  Acidithiobacillus ferrooxidans ATCC 23270